Protein AF-A0A4Y7PLE7-F1 (afdb_monomer_lite)

Secondary structure (DSSP, 8-state):
--SSHHHHHHHHHHHHHHS---HHHHHHHHH-GGGGSEEEEE----TTSS---------HHHHHHHHHHHHHHTTTS-EEEEEE-SS--GGGHHHHHHHHHHHHTTGGGEEEEEEEE-GGG--HHHHHHHHHH--TT--EEEEEEEE---------TTSPPPP-----------SS-------STT--HHHHHHHHHH-TT--EEEEEEEE---------------

pLDDT: mean 71.87, std 21.06, range [22.39, 97.06]

Organism: NCBI:txid50990

Structure (mmCIF, N/CA/C/O backbone):
data_AF-A0A4Y7PLE7-F1
#
_entry.id   AF-A0A4Y7PLE7-F1
#
loop_
_atom_site.group_PDB
_atom_site.id
_atom_site.type_symbol
_atom_site.label_atom_id
_atom_site.label_alt_id
_atom_site.label_comp_id
_atom_site.label_asym_id
_atom_site.label_entity_id
_atom_site.label_seq_id
_atom_site.pdbx_PDB_ins_code
_atom_site.Cartn_x
_atom_site.Cartn_y
_atom_site.Cartn_z
_atom_site.occupancy
_atom_site.B_iso_or_equiv
_atom_site.auth_seq_id
_atom_site.auth_comp_id
_atom_site.auth_asym_id
_atom_site.auth_atom_id
_atom_site.pdbx_PDB_model_num
ATOM 1 N N . MET A 1 1 ? 14.238 12.019 11.141 1.00 29.31 1 MET A N 1
ATOM 2 C CA . MET A 1 1 ? 14.640 10.718 11.730 1.00 29.31 1 MET A CA 1
ATOM 3 C C . MET A 1 1 ? 13.456 9.986 12.400 1.00 29.31 1 MET A C 1
ATOM 5 O O . MET A 1 1 ? 13.507 9.736 13.592 1.00 29.31 1 MET A O 1
ATOM 9 N N . ARG A 1 2 ? 12.374 9.625 11.679 1.00 34.97 2 ARG A N 1
ATOM 10 C CA . ARG A 1 2 ? 11.232 8.856 12.255 1.00 34.97 2 ARG A CA 1
ATOM 11 C C . ARG A 1 2 ? 10.847 7.577 11.479 1.00 34.97 2 ARG A C 1
ATOM 13 O O . ARG A 1 2 ? 9.887 6.916 11.848 1.00 34.97 2 ARG A O 1
ATOM 20 N N . ASN A 1 3 ? 11.608 7.178 10.454 1.00 34.94 3 ASN A N 1
ATOM 21 C CA . ASN A 1 3 ? 11.191 6.110 9.525 1.00 34.94 3 ASN A CA 1
ATOM 22 C C . ASN A 1 3 ? 11.726 4.698 9.852 1.00 34.94 3 ASN A C 1
ATOM 24 O O . ASN A 1 3 ? 11.409 3.757 9.134 1.00 34.94 3 ASN A O 1
ATOM 28 N N . THR A 1 4 ? 12.503 4.508 10.922 1.00 40.41 4 THR A N 1
ATOM 29 C CA . THR A 1 4 ? 13.124 3.206 11.258 1.00 40.41 4 THR A CA 1
ATOM 30 C C . THR A 1 4 ? 12.303 2.314 12.195 1.00 40.41 4 THR A C 1
ATOM 32 O O . THR A 1 4 ? 12.599 1.129 12.314 1.00 40.41 4 THR A O 1
ATOM 35 N N . LEU A 1 5 ? 11.240 2.828 12.824 1.00 37.62 5 LEU A N 1
ATOM 36 C CA . LEU A 1 5 ? 10.424 2.049 13.772 1.00 37.62 5 LEU A CA 1
ATOM 37 C C . LEU A 1 5 ? 9.463 1.053 13.092 1.00 37.62 5 LEU A C 1
ATOM 39 O O . LEU A 1 5 ? 9.034 0.082 13.713 1.00 37.62 5 LEU A O 1
ATOM 43 N N . CYS A 1 6 ? 9.134 1.242 11.810 1.00 45.59 6 CYS A N 1
ATOM 44 C CA . CYS A 1 6 ? 8.113 0.431 11.139 1.00 45.59 6 CYS A CA 1
ATOM 45 C C . CYS A 1 6 ? 8.606 -0.978 10.750 1.00 45.59 6 CYS A C 1
ATOM 47 O O . CYS A 1 6 ? 7.884 -1.965 10.902 1.00 45.59 6 CYS A O 1
ATOM 49 N N . SER A 1 7 ? 9.867 -1.106 10.323 1.00 44.53 7 SER A N 1
ATOM 50 C CA . SER A 1 7 ? 10.483 -2.403 10.010 1.00 44.53 7 SER A CA 1
ATOM 51 C C . SER A 1 7 ? 10.756 -3.240 11.268 1.00 44.53 7 SER A C 1
ATOM 53 O O . SER A 1 7 ? 10.639 -4.468 11.235 1.00 44.53 7 SER A O 1
ATOM 55 N N . GLN A 1 8 ? 11.021 -2.590 12.407 1.00 46.00 8 GLN A N 1
ATOM 56 C CA . GLN A 1 8 ? 11.193 -3.258 13.701 1.00 46.00 8 GLN A CA 1
ATOM 57 C C . GLN A 1 8 ? 9.893 -3.893 14.221 1.00 46.00 8 GLN A C 1
ATOM 59 O O . GLN A 1 8 ? 9.950 -4.967 14.818 1.00 46.00 8 GLN A O 1
ATOM 64 N N . GLY A 1 9 ? 8.719 -3.319 13.925 1.00 50.88 9 GLY A N 1
ATOM 65 C CA . GLY A 1 9 ? 7.423 -3.882 14.336 1.00 50.88 9 GLY A CA 1
ATOM 66 C C . GLY A 1 9 ? 7.138 -5.276 13.756 1.00 50.88 9 GLY A C 1
ATOM 67 O O . GLY A 1 9 ? 6.687 -6.170 14.475 1.00 50.88 9 GLY A O 1
ATOM 68 N N . ARG A 1 10 ? 7.483 -5.518 12.479 1.00 54.75 10 ARG A N 1
ATOM 69 C CA . ARG A 1 10 ? 7.382 -6.858 11.858 1.00 54.75 10 ARG A CA 1
ATOM 70 C C . ARG A 1 10 ? 8.292 -7.879 12.536 1.00 54.75 10 ARG A C 1
ATOM 72 O O . ARG A 1 10 ? 7.893 -9.029 12.717 1.00 54.75 10 ARG A O 1
ATOM 79 N N . LEU A 1 11 ? 9.507 -7.468 12.895 1.00 55.47 11 LEU A N 1
ATOM 80 C CA . LEU A 1 11 ? 10.481 -8.342 13.548 1.00 55.47 11 LEU A CA 1
ATOM 81 C C . LEU A 1 11 ? 10.081 -8.656 14.992 1.00 55.47 11 LEU A C 1
ATOM 83 O O . LEU A 1 11 ? 10.255 -9.794 15.421 1.00 55.47 11 LEU A O 1
ATOM 87 N N . PHE A 1 12 ? 9.486 -7.699 15.709 1.00 55.62 12 PHE A N 1
ATOM 88 C CA . PHE A 1 12 ? 8.990 -7.916 17.067 1.00 55.62 12 PHE A CA 1
ATOM 89 C C . PHE A 1 12 ? 7.812 -8.895 17.107 1.00 55.62 12 PHE A C 1
ATOM 91 O O . PHE A 1 12 ? 7.863 -9.864 17.862 1.00 55.62 12 PHE A O 1
ATOM 98 N N . ILE A 1 13 ? 6.793 -8.718 16.257 1.00 61.53 13 ILE A N 1
ATOM 99 C CA . ILE A 1 13 ? 5.616 -9.607 16.257 1.00 61.53 13 ILE A CA 1
ATOM 100 C C . ILE A 1 13 ? 5.994 -11.032 15.826 1.00 61.53 13 ILE A C 1
ATOM 102 O O . ILE A 1 13 ? 5.570 -11.996 16.461 1.00 61.53 13 ILE A O 1
ATOM 106 N N . ASN A 1 14 ? 6.825 -11.185 14.788 1.00 60.00 14 ASN A N 1
ATOM 107 C CA . ASN A 1 14 ? 7.221 -12.515 14.320 1.00 60.00 14 ASN A CA 1
ATOM 108 C C . ASN A 1 14 ? 8.152 -13.239 15.309 1.00 60.00 14 ASN A C 1
ATOM 110 O O . ASN A 1 14 ? 8.013 -14.449 15.473 1.00 60.00 14 ASN A O 1
ATOM 114 N N . ARG A 1 15 ? 9.056 -12.534 16.012 1.00 61.00 15 ARG A N 1
ATOM 115 C CA . ARG A 1 15 ? 9.882 -13.159 17.066 1.00 61.00 15 ARG A CA 1
ATOM 116 C C . ARG A 1 15 ? 9.056 -13.562 18.284 1.00 61.00 15 ARG A C 1
ATOM 118 O O . ARG A 1 15 ? 9.258 -14.658 18.796 1.00 61.00 15 ARG A O 1
ATOM 125 N N . LEU A 1 16 ? 8.093 -12.735 18.694 1.00 56.78 16 LEU A N 1
ATOM 126 C CA . LEU A 1 16 ? 7.172 -13.055 19.791 1.00 56.78 16 LEU A CA 1
ATOM 127 C C . LEU A 1 16 ? 6.261 -14.255 19.477 1.00 56.78 16 LEU A C 1
ATOM 129 O O . LEU A 1 16 ? 5.755 -14.900 20.390 1.00 56.78 16 LEU A O 1
ATOM 133 N N . TRP A 1 17 ? 6.043 -14.575 18.198 1.00 60.88 17 TRP A N 1
ATOM 134 C CA . TRP A 1 17 ? 5.231 -15.725 17.793 1.00 60.88 17 TRP A CA 1
ATOM 135 C C . TRP A 1 17 ? 5.973 -17.065 17.840 1.00 60.88 17 TRP A C 1
ATOM 137 O O . TRP A 1 17 ? 5.315 -18.089 18.022 1.00 60.88 17 TRP A O 1
ATOM 147 N N . SER A 1 18 ? 7.302 -17.078 17.701 1.00 63.78 18 SER A N 1
ATOM 148 C CA . SER A 1 18 ? 8.079 -18.327 17.676 1.00 63.78 18 SER A CA 1
ATOM 149 C C . SER A 1 18 ? 8.468 -18.857 19.057 1.00 63.78 18 SER A C 1
ATOM 151 O O . SER A 1 18 ? 8.729 -20.050 19.167 1.00 63.78 18 SER A O 1
ATOM 153 N N . SER A 1 19 ? 8.508 -18.031 20.109 1.00 60.59 19 SER A N 1
ATOM 154 C CA . SER A 1 19 ? 9.061 -18.461 21.404 1.00 60.59 19 SER A CA 1
ATOM 155 C C . SER A 1 19 ? 8.072 -19.132 22.362 1.00 60.59 19 SER A C 1
ATOM 157 O O . SER A 1 19 ? 8.487 -19.556 23.426 1.00 60.59 19 SER A O 1
ATOM 159 N N . GLY A 1 20 ? 6.777 -19.259 22.048 1.00 63.84 20 GLY A N 1
ATOM 160 C CA . GLY A 1 20 ? 5.806 -19.976 22.903 1.00 63.84 20 GLY A CA 1
ATOM 161 C C . GLY A 1 20 ? 5.544 -19.373 24.298 1.00 63.84 20 GLY A C 1
ATOM 162 O O . GLY A 1 20 ? 4.613 -19.800 24.979 1.00 63.84 20 GLY A O 1
ATOM 163 N N . GLU A 1 21 ? 6.295 -18.355 24.713 1.00 63.03 21 GLU A N 1
ATOM 164 C CA . GLU A 1 21 ? 6.473 -18.043 26.133 1.00 63.03 21 GLU A CA 1
ATOM 165 C C . GLU A 1 21 ? 5.461 -17.071 26.743 1.00 63.03 21 GLU A C 1
ATOM 167 O O . GLU A 1 21 ? 5.490 -16.868 27.948 1.00 63.03 21 GLU A O 1
ATOM 172 N N . CYS A 1 22 ? 4.494 -16.528 25.996 1.00 81.44 22 CYS A N 1
ATOM 173 C CA . CYS A 1 22 ? 3.406 -15.758 26.615 1.00 81.44 22 CYS A CA 1
ATOM 174 C C . CYS A 1 22 ? 2.125 -15.746 25.772 1.00 81.44 22 CYS A C 1
ATOM 176 O O . CYS A 1 22 ? 1.962 -14.929 24.861 1.00 81.44 22 CYS A O 1
ATOM 178 N N . ARG A 1 23 ? 1.157 -16.603 26.131 1.00 85.88 23 ARG A N 1
ATOM 179 C CA . ARG A 1 23 ? -0.206 -16.578 25.560 1.00 85.88 23 ARG A CA 1
ATOM 180 C C . ARG A 1 23 ? -0.852 -15.190 25.666 1.00 85.88 23 ARG A C 1
ATOM 182 O O . ARG A 1 23 ? -1.477 -14.749 24.707 1.00 85.88 23 ARG A O 1
ATOM 189 N N . LEU A 1 24 ? -0.614 -14.489 26.777 1.00 89.62 24 LEU A N 1
ATOM 190 C CA . LEU A 1 24 ? -1.130 -13.143 27.034 1.00 89.62 24 LEU A CA 1
ATOM 191 C C . LEU A 1 24 ? -0.644 -12.115 25.999 1.00 89.62 24 LEU A C 1
ATOM 193 O O . LEU A 1 24 ? -1.451 -11.401 25.415 1.00 89.62 24 LEU A O 1
ATOM 197 N N . TRP A 1 25 ? 0.660 -12.065 25.703 1.00 86.12 25 TRP A N 1
ATOM 198 C CA . TRP A 1 25 ? 1.199 -11.129 24.705 1.00 86.12 25 TRP A CA 1
ATOM 199 C C . TRP A 1 25 ? 0.663 -11.406 23.303 1.00 86.12 25 TRP A C 1
ATOM 201 O O . TRP A 1 25 ? 0.405 -10.473 22.538 1.00 86.12 25 TRP A O 1
ATOM 211 N N . ARG A 1 26 ? 0.451 -12.685 22.969 1.00 88.38 26 ARG A N 1
ATOM 212 C CA . ARG A 1 26 ? -0.200 -13.069 21.715 1.00 88.38 26 ARG A CA 1
ATOM 213 C C . ARG A 1 26 ? -1.641 -12.569 21.665 1.00 88.38 26 ARG A C 1
ATOM 215 O O . ARG A 1 26 ? -2.037 -12.029 20.637 1.00 88.38 26 ARG A O 1
ATOM 222 N N . GLU A 1 27 ? -2.401 -12.736 22.740 1.00 92.12 27 GLU A N 1
ATOM 223 C CA . GLU A 1 27 ? -3.779 -12.256 22.836 1.00 92.12 27 GLU A CA 1
ATOM 224 C C . GLU A 1 27 ? -3.852 -10.733 22.706 1.00 92.12 27 GLU A C 1
ATOM 226 O O . GLU A 1 27 ? -4.508 -10.255 21.785 1.00 92.12 27 GLU A O 1
ATOM 231 N N . ILE A 1 28 ? -3.085 -9.985 23.509 1.00 91.88 28 ILE A N 1
ATOM 232 C CA . ILE A 1 28 ? -3.002 -8.515 23.441 1.00 91.88 28 ILE A CA 1
ATOM 233 C C . ILE A 1 28 ? -2.645 -8.056 22.024 1.00 91.88 28 ILE A C 1
ATOM 235 O O . ILE A 1 28 ? -3.270 -7.148 21.476 1.00 91.88 28 ILE A O 1
ATOM 239 N N . SER A 1 29 ? -1.664 -8.711 21.394 1.00 89.88 29 SER A N 1
ATOM 240 C CA . SER A 1 29 ? -1.263 -8.380 20.025 1.00 89.88 29 SER A CA 1
ATOM 241 C C . SER A 1 29 ? -2.403 -8.596 19.033 1.00 89.88 29 SER A C 1
ATOM 243 O O . SER A 1 29 ? -2.578 -7.799 18.120 1.00 89.88 29 SER A O 1
ATOM 245 N N . LEU A 1 30 ? -3.185 -9.667 19.185 1.00 90.38 30 LEU A N 1
ATOM 246 C CA . LEU A 1 30 ? -4.307 -9.982 18.299 1.00 90.38 30 LEU A CA 1
ATOM 247 C C . LEU A 1 30 ? -5.530 -9.086 18.534 1.00 90.38 30 LEU A C 1
ATOM 249 O O . LEU A 1 30 ? -6.253 -8.823 17.575 1.00 90.38 30 LEU A O 1
ATOM 253 N N . THR A 1 31 ? -5.753 -8.618 19.764 1.00 93.88 31 THR A N 1
ATOM 254 C CA . THR A 1 31 ? -6.925 -7.817 20.158 1.00 93.88 31 THR A CA 1
ATOM 255 C C . THR A 1 31 ? -6.695 -6.308 20.121 1.00 93.88 31 THR A C 1
ATOM 257 O O . THR A 1 31 ? -7.649 -5.567 20.331 1.00 93.88 31 THR A O 1
ATOM 260 N N . THR A 1 32 ? -5.477 -5.837 19.826 1.00 95.62 32 THR A N 1
ATOM 261 C CA . THR A 1 32 ? -5.136 -4.403 19.749 1.00 95.62 32 THR A CA 1
ATOM 262 C C . THR A 1 32 ? -4.960 -3.952 18.289 1.00 95.62 32 THR A C 1
ATOM 264 O O . THR A 1 32 ? -3.851 -4.048 17.753 1.00 95.62 32 THR A O 1
ATOM 267 N N . PRO A 1 33 ? -6.001 -3.406 17.619 1.00 96.50 33 PRO A N 1
ATOM 268 C CA . PRO A 1 33 ? -5.942 -3.027 16.203 1.00 96.50 33 PRO A CA 1
ATOM 269 C C . PRO A 1 33 ? -4.830 -2.034 15.859 1.00 96.50 33 PRO A C 1
ATOM 271 O O . PRO A 1 33 ? -4.238 -2.124 14.785 1.00 96.50 33 PRO A O 1
ATOM 274 N N . HIS A 1 34 ? -4.500 -1.132 16.789 1.00 95.25 34 HIS A N 1
ATOM 275 C CA . HIS A 1 34 ? -3.484 -0.093 16.606 1.00 95.25 34 HIS A CA 1
ATOM 276 C C . HIS A 1 34 ? -2.088 -0.644 16.276 1.00 95.25 34 HIS A C 1
ATOM 278 O O . HIS A 1 34 ? -1.336 -0.012 15.536 1.00 95.25 34 HIS A O 1
ATOM 284 N N . LEU A 1 35 ? -1.762 -1.853 16.748 1.00 93.88 35 LEU A N 1
ATOM 285 C CA . LEU A 1 35 ? -0.497 -2.527 16.431 1.00 93.88 35 LEU A CA 1
ATOM 286 C C . LEU A 1 35 ? -0.414 -2.977 14.962 1.00 93.88 35 LEU A C 1
ATOM 288 O O . LEU A 1 35 ? 0.672 -3.241 14.452 1.00 93.88 35 LEU A O 1
ATOM 292 N N . TRP A 1 36 ? -1.553 -3.036 14.268 1.00 95.50 36 TRP A N 1
ATOM 293 C CA . TRP A 1 36 ? -1.675 -3.465 12.875 1.00 95.50 36 TRP A CA 1
ATOM 294 C C . TRP A 1 36 ? -1.880 -2.290 11.909 1.00 95.50 36 TRP A C 1
ATOM 296 O O . TRP A 1 36 ? -2.119 -2.501 10.722 1.00 95.50 36 TRP A O 1
ATOM 306 N N . CYS A 1 37 ? -1.795 -1.042 12.375 1.00 96.00 37 CYS A N 1
ATOM 307 C CA . CYS A 1 37 ? -2.034 0.131 11.527 1.00 96.00 37 CYS A CA 1
ATOM 308 C C . CYS A 1 37 ? -0.917 0.411 10.528 1.00 96.00 37 CYS A C 1
ATOM 310 O O . CYS A 1 37 ? -1.139 1.141 9.570 1.00 96.00 37 CYS A O 1
ATOM 312 N N . SER A 1 38 ? 0.270 -0.158 10.732 1.00 95.38 38 SER A N 1
ATOM 313 C CA . SER A 1 38 ? 1.423 0.076 9.870 1.00 95.38 38 SER A CA 1
ATOM 314 C C . SER A 1 38 ? 1.934 -1.233 9.286 1.00 95.38 38 SER A C 1
ATOM 316 O O . SER A 1 38 ? 2.172 -2.190 10.023 1.00 95.38 38 SER A O 1
ATOM 318 N N . ILE A 1 39 ? 2.105 -1.288 7.968 1.00 94.94 39 ILE A N 1
ATOM 319 C CA . ILE A 1 39 ? 2.645 -2.459 7.274 1.00 94.94 39 ILE A CA 1
ATOM 320 C C . ILE A 1 39 ? 3.464 -2.038 6.063 1.00 94.94 39 ILE A C 1
ATOM 322 O O . ILE A 1 39 ? 3.075 -1.145 5.319 1.00 94.94 39 ILE A O 1
ATOM 326 N N . GLN A 1 40 ? 4.564 -2.748 5.831 1.00 93.12 40 GLN A N 1
ATOM 327 C CA . GLN A 1 40 ? 5.349 -2.619 4.615 1.00 93.12 40 GLN A CA 1
ATOM 328 C C . GLN A 1 40 ? 5.554 -3.977 3.945 1.00 93.12 40 GLN A C 1
ATOM 330 O O . GLN A 1 40 ? 6.064 -4.886 4.590 1.00 93.12 40 GLN A O 1
ATOM 335 N N . VAL A 1 41 ? 5.158 -4.129 2.682 1.00 93.19 41 VAL A N 1
ATOM 336 C CA . VAL A 1 41 ? 5.366 -5.334 1.854 1.00 93.19 41 VAL A CA 1
ATOM 337 C C . VAL A 1 41 ? 6.380 -5.070 0.737 1.00 93.19 41 VAL A C 1
ATOM 339 O O . VAL A 1 41 ? 6.593 -3.919 0.350 1.00 93.19 41 VAL A O 1
ATOM 342 N N . GLY A 1 42 ? 6.988 -6.142 0.226 1.00 90.69 42 GLY A N 1
ATOM 343 C CA . GLY A 1 42 ? 8.035 -6.084 -0.791 1.00 90.69 42 GLY A CA 1
ATOM 344 C C . GLY A 1 42 ? 9.456 -5.915 -0.234 1.00 90.69 42 GLY A C 1
ATOM 345 O O . GLY A 1 42 ? 9.714 -6.171 0.944 1.00 90.69 42 GLY A O 1
ATOM 346 N N . ASP A 1 43 ? 10.380 -5.505 -1.104 1.00 80.25 43 ASP A N 1
ATOM 347 C CA . ASP A 1 43 ? 11.820 -5.483 -0.835 1.00 80.25 43 ASP A CA 1
ATOM 348 C C . ASP A 1 43 ? 12.239 -4.049 -0.557 1.00 80.25 43 ASP A C 1
ATOM 350 O O . ASP A 1 43 ? 12.531 -3.279 -1.467 1.00 80.25 43 ASP A O 1
ATOM 354 N N . MET A 1 44 ? 12.274 -3.670 0.716 1.00 71.25 44 MET A N 1
ATOM 355 C CA . MET A 1 44 ? 12.976 -2.449 1.075 1.00 71.25 44 MET A CA 1
ATOM 356 C C . MET A 1 44 ? 14.461 -2.793 1.121 1.00 71.25 44 MET A C 1
ATOM 358 O O . MET A 1 44 ? 14.938 -3.350 2.112 1.00 71.25 44 MET A O 1
ATOM 362 N N . LYS A 1 45 ? 15.206 -2.489 0.054 1.00 67.38 45 LYS A N 1
ATOM 363 C CA . LYS A 1 45 ? 16.666 -2.457 0.162 1.00 67.38 45 LYS A CA 1
ATOM 364 C C . LYS A 1 45 ? 16.996 -1.430 1.240 1.00 67.38 45 LYS A C 1
ATOM 366 O O . LYS A 1 45 ? 16.765 -0.234 1.055 1.00 67.38 45 LYS A O 1
ATOM 371 N N . ALA A 1 46 ? 17.487 -1.889 2.390 1.00 59.72 46 ALA A N 1
ATOM 372 C CA . ALA A 1 46 ? 18.104 -0.994 3.351 1.00 59.72 46 ALA A CA 1
ATOM 373 C C . ALA A 1 46 ? 19.261 -0.324 2.603 1.00 59.72 46 ALA A C 1
ATOM 375 O O . ALA A 1 46 ? 20.240 -0.974 2.252 1.00 59.72 46 ALA A O 1
ATOM 376 N N . LYS A 1 47 ? 19.117 0.959 2.261 1.00 59.00 47 LYS A N 1
ATOM 377 C CA . LYS A 1 47 ? 20.108 1.722 1.483 1.00 59.00 47 LYS A CA 1
ATOM 378 C C . LYS A 1 47 ? 21.420 1.966 2.265 1.00 59.00 47 LYS A C 1
ATOM 380 O O . LYS A 1 47 ? 22.103 2.945 1.999 1.00 59.00 47 LYS A O 1
ATOM 385 N N . GLY A 1 48 ? 21.741 1.157 3.276 1.00 57.09 48 GLY A N 1
ATOM 386 C CA . GLY A 1 48 ? 22.508 1.612 4.433 1.00 57.09 48 GLY A CA 1
ATOM 387 C C . GLY A 1 48 ? 23.960 1.172 4.543 1.00 57.09 48 GLY A C 1
ATOM 388 O O . GLY A 1 48 ? 24.737 1.910 5.130 1.00 57.09 48 GLY A O 1
ATOM 389 N N . ASP A 1 49 ? 24.352 0.004 4.044 1.00 56.56 49 ASP A N 1
ATOM 390 C CA . ASP A 1 49 ? 25.526 -0.642 4.643 1.00 56.56 49 ASP A CA 1
ATOM 391 C C . ASP A 1 49 ? 26.458 -1.372 3.676 1.00 56.56 49 ASP A C 1
ATOM 393 O O . ASP A 1 49 ? 27.478 -1.895 4.111 1.00 56.56 49 ASP A O 1
ATOM 397 N N . GLY A 1 50 ? 26.192 -1.380 2.366 1.00 64.75 50 GLY A N 1
ATOM 398 C CA . GLY A 1 50 ? 27.100 -1.985 1.373 1.00 64.75 50 GLY A CA 1
ATOM 399 C C . GLY A 1 50 ? 27.269 -3.508 1.503 1.00 64.75 50 GLY A C 1
ATOM 400 O O . GLY A 1 50 ? 27.768 -4.152 0.583 1.00 64.75 50 GLY A O 1
ATOM 401 N N . TYR A 1 51 ? 26.786 -4.101 2.592 1.00 65.25 51 TYR A N 1
ATOM 402 C CA . TYR A 1 51 ? 26.614 -5.527 2.744 1.00 65.25 51 TYR A CA 1
ATOM 403 C C . TYR A 1 51 ? 25.420 -5.943 1.898 1.00 65.25 51 TYR A C 1
ATOM 405 O O . TYR A 1 51 ? 24.269 -5.610 2.180 1.00 65.25 51 TYR A O 1
ATOM 413 N N . SER A 1 52 ? 25.716 -6.670 0.826 1.00 58.25 52 SER A N 1
ATOM 414 C CA . SER A 1 52 ? 24.750 -7.453 0.071 1.00 58.25 52 SER A CA 1
ATOM 415 C C . SER A 1 52 ? 24.027 -8.383 1.041 1.00 58.25 52 SER A C 1
ATOM 417 O O . SER A 1 52 ? 24.514 -9.468 1.361 1.00 58.25 52 SER A O 1
ATOM 419 N N . SER A 1 53 ? 22.890 -7.921 1.560 1.00 58.78 53 SER A N 1
ATOM 420 C CA . SER A 1 53 ? 21.966 -8.760 2.307 1.00 58.78 53 SER A CA 1
ATOM 421 C C . SER A 1 53 ? 21.678 -9.980 1.441 1.00 58.78 53 SER A C 1
ATOM 423 O O . SER A 1 53 ? 21.404 -9.852 0.245 1.00 58.78 53 SER A O 1
ATOM 425 N N . LEU A 1 54 ? 21.841 -11.165 2.038 1.00 59.12 54 LEU A N 1
ATOM 426 C CA . LEU A 1 54 ? 21.529 -12.439 1.397 1.00 59.12 54 LEU A CA 1
ATOM 427 C C . LEU A 1 54 ? 20.198 -12.300 0.650 1.00 59.12 54 LEU A C 1
ATOM 429 O O . LEU A 1 54 ? 19.276 -11.717 1.230 1.00 59.12 54 LEU A O 1
ATOM 433 N N . PRO A 1 55 ? 20.094 -12.802 -0.595 1.00 58.09 55 PRO A N 1
ATOM 434 C CA . PRO A 1 55 ? 18.884 -12.688 -1.394 1.00 58.09 55 PRO A CA 1
ATOM 435 C C . PRO A 1 55 ? 17.734 -13.295 -0.597 1.00 58.09 55 PRO A C 1
ATOM 437 O O . PRO A 1 55 ? 17.598 -14.513 -0.475 1.00 58.09 55 PRO A O 1
ATOM 440 N N . TYR A 1 56 ? 16.946 -12.429 0.034 1.00 62.19 56 TYR A N 1
ATOM 441 C CA . TYR A 1 56 ? 15.793 -12.842 0.800 1.00 62.19 56 TYR A CA 1
ATOM 442 C C . TYR A 1 56 ? 14.845 -13.466 -0.214 1.00 62.19 56 TYR A C 1
ATOM 444 O O . TYR A 1 56 ? 14.404 -12.782 -1.136 1.00 62.19 56 TYR A O 1
ATOM 452 N N . HIS A 1 57 ? 14.605 -14.777 -0.103 1.00 66.12 57 HIS A N 1
ATOM 453 C CA . HIS A 1 57 ? 13.760 -15.499 -1.047 1.00 66.12 57 HIS A CA 1
ATOM 454 C C . HIS A 1 57 ? 12.350 -14.913 -0.986 1.00 66.12 57 HIS A C 1
ATOM 456 O O . HIS A 1 57 ? 11.542 -15.213 -0.100 1.00 66.12 57 HIS A O 1
ATOM 462 N N . ARG A 1 58 ? 12.089 -14.011 -1.925 1.00 73.56 58 ARG A N 1
ATOM 463 C CA . ARG A 1 58 ? 10.880 -13.220 -1.989 1.00 73.56 58 ARG A CA 1
ATOM 464 C C . ARG A 1 58 ? 9.706 -14.139 -2.268 1.00 73.56 58 ARG A C 1
ATOM 466 O O . ARG A 1 58 ? 9.683 -14.854 -3.265 1.00 73.56 58 ARG A O 1
ATOM 473 N N . ASN A 1 59 ? 8.710 -14.133 -1.388 1.00 87.12 59 ASN A N 1
ATOM 474 C CA . ASN A 1 59 ? 7.468 -14.857 -1.628 1.00 87.12 59 ASN A CA 1
ATOM 475 C C . ASN A 1 59 ? 6.334 -13.862 -1.858 1.00 87.12 59 ASN A C 1
ATOM 477 O O . ASN A 1 59 ? 5.496 -13.642 -0.984 1.00 87.12 59 ASN A O 1
ATOM 481 N N . LEU A 1 60 ? 6.302 -13.286 -3.060 1.00 88.00 60 LEU A N 1
ATOM 482 C CA . LEU A 1 60 ? 5.292 -12.310 -3.480 1.00 88.00 60 LEU A CA 1
ATOM 483 C C . LEU A 1 60 ? 3.860 -12.806 -3.259 1.00 88.00 60 LEU A C 1
ATOM 485 O O . LEU A 1 60 ? 2.974 -12.051 -2.864 1.00 88.00 60 LEU A O 1
ATOM 489 N N . ARG A 1 61 ? 3.619 -14.110 -3.451 1.00 89.06 61 ARG A N 1
ATOM 490 C CA . ARG A 1 61 ? 2.292 -14.702 -3.227 1.00 89.06 61 ARG A CA 1
ATOM 491 C C . ARG A 1 61 ? 1.842 -14.558 -1.773 1.00 89.06 61 ARG A C 1
ATOM 493 O O . ARG A 1 61 ? 0.651 -14.383 -1.520 1.00 89.06 61 ARG A O 1
ATOM 500 N N . ARG A 1 62 ? 2.772 -14.599 -0.813 1.00 91.31 62 ARG A N 1
ATOM 501 C CA . ARG A 1 62 ? 2.472 -14.396 0.611 1.00 91.31 62 ARG A CA 1
ATOM 502 C C . ARG A 1 62 ? 2.218 -12.934 0.962 1.00 91.31 62 ARG A C 1
ATOM 504 O O . ARG A 1 62 ? 1.508 -12.709 1.943 1.00 91.31 62 ARG A O 1
ATOM 511 N N . ASP A 1 63 ? 2.724 -11.969 0.198 1.00 93.00 63 ASP A N 1
ATOM 512 C CA . ASP A 1 63 ? 2.547 -10.543 0.502 1.00 93.00 63 ASP A CA 1
ATOM 513 C C . ASP A 1 63 ? 1.076 -10.142 0.470 1.00 93.00 63 ASP A C 1
ATOM 515 O O . ASP A 1 63 ? 0.575 -9.619 1.463 1.00 93.00 63 ASP A O 1
ATOM 519 N N . SER A 1 64 ? 0.348 -10.475 -0.599 1.00 93.75 64 SER A N 1
ATOM 520 C CA . SER A 1 64 ? -1.088 -10.165 -0.710 1.00 93.75 64 SER A CA 1
ATOM 521 C C . SER A 1 64 ? -1.920 -10.779 0.430 1.00 93.75 64 SER A C 1
ATOM 523 O O . SER A 1 64 ? -2.792 -10.124 1.007 1.00 93.75 64 SER A O 1
ATOM 525 N N . VAL A 1 65 ? -1.624 -12.028 0.812 1.00 94.62 65 VAL A N 1
ATOM 526 C CA . VAL A 1 65 ? -2.303 -12.736 1.912 1.00 94.62 65 VAL A CA 1
ATOM 527 C C . VAL A 1 65 ? -1.965 -12.105 3.262 1.00 94.62 65 VAL A C 1
ATOM 529 O O . VAL A 1 65 ? -2.849 -11.927 4.104 1.00 94.62 65 VAL A O 1
ATOM 532 N N . THR A 1 66 ? -0.694 -11.763 3.470 1.00 93.00 66 THR A N 1
ATOM 533 C CA . THR A 1 66 ? -0.203 -11.118 4.692 1.00 93.00 66 THR A CA 1
ATOM 534 C C . THR A 1 66 ? -0.822 -9.741 4.842 1.00 93.00 66 THR A C 1
ATOM 536 O O . THR A 1 66 ? -1.402 -9.452 5.886 1.00 93.00 66 THR A O 1
ATOM 539 N N . LEU A 1 67 ? -0.787 -8.938 3.778 1.00 95.56 67 LEU A N 1
ATOM 540 C CA . LEU A 1 67 ? -1.390 -7.617 3.723 1.00 95.56 67 LEU A CA 1
ATOM 541 C C . LEU A 1 67 ? -2.880 -7.695 4.051 1.00 95.56 67 LEU A C 1
ATOM 543 O O . LEU A 1 67 ? -3.330 -7.033 4.978 1.00 95.56 67 LEU A O 1
ATOM 547 N N . ARG A 1 68 ? -3.634 -8.590 3.403 1.00 96.81 68 ARG A N 1
ATOM 548 C CA . ARG A 1 68 ? -5.066 -8.777 3.684 1.00 96.81 68 ARG A CA 1
ATOM 549 C C . ARG A 1 68 ? -5.339 -9.103 5.154 1.00 96.81 68 ARG A C 1
ATOM 551 O O . ARG A 1 68 ? -6.250 -8.534 5.750 1.00 96.81 68 ARG A O 1
ATOM 558 N N . LYS A 1 69 ? -4.578 -10.027 5.749 1.00 95.44 69 LYS A N 1
ATOM 559 C CA . LYS A 1 69 ? -4.735 -10.386 7.169 1.00 95.44 69 LYS A CA 1
ATOM 560 C C . LYS A 1 69 ? -4.415 -9.203 8.083 1.00 95.44 69 LYS A C 1
ATOM 562 O O . LYS A 1 69 ? -5.149 -8.970 9.038 1.00 95.44 69 LYS A O 1
ATOM 567 N N . TRP A 1 70 ? -3.360 -8.457 7.770 1.00 95.19 70 TRP A N 1
ATOM 568 C CA . TRP A 1 70 ? -2.934 -7.282 8.525 1.00 95.19 70 TRP A CA 1
ATOM 569 C C . TRP A 1 70 ? -3.993 -6.171 8.486 1.00 95.19 70 TRP A C 1
ATOM 571 O O . TRP A 1 70 ? -4.409 -5.672 9.528 1.00 95.19 70 TRP A O 1
ATOM 581 N N . LEU A 1 71 ? -4.518 -5.867 7.294 1.00 96.06 71 LEU A N 1
ATOM 582 C CA . LEU A 1 71 ? -5.551 -4.848 7.074 1.00 96.06 71 LEU A CA 1
ATOM 583 C C . LEU A 1 71 ? -6.898 -5.193 7.721 1.00 96.06 71 LEU A C 1
ATOM 585 O O . LEU A 1 71 ? -7.623 -4.301 8.156 1.00 96.06 71 LEU A O 1
ATOM 589 N N . ARG A 1 72 ? -7.238 -6.483 7.826 1.00 96.69 72 ARG A N 1
ATOM 590 C CA . ARG A 1 72 ? -8.425 -6.921 8.577 1.00 96.69 72 ARG A CA 1
ATOM 591 C C . ARG A 1 72 ? -8.264 -6.715 10.083 1.00 96.69 72 ARG A C 1
ATOM 593 O O . ARG A 1 72 ? -9.219 -6.319 10.740 1.00 96.69 72 ARG A O 1
ATOM 600 N N . ARG A 1 73 ? -7.073 -6.969 10.634 1.00 95.88 73 ARG A N 1
ATOM 601 C CA . ARG A 1 73 ? -6.809 -6.843 12.080 1.00 95.88 73 ARG A CA 1
ATOM 602 C C . ARG A 1 73 ? -6.752 -5.403 12.568 1.00 95.88 73 ARG A C 1
ATOM 604 O O . ARG A 1 73 ? -7.070 -5.147 13.721 1.00 95.88 73 ARG A O 1
ATOM 611 N N . SER A 1 74 ? -6.401 -4.466 11.697 1.00 97.06 74 SER A N 1
ATOM 612 C CA . SER A 1 74 ? -6.368 -3.042 12.041 1.00 97.06 74 SER A CA 1
ATOM 613 C C . SER A 1 74 ? -7.753 -2.405 12.217 1.00 97.06 74 SER A C 1
ATOM 615 O O . SER A 1 74 ? -7.837 -1.229 12.564 1.00 97.06 74 SER A O 1
ATOM 617 N N . GLY A 1 75 ? -8.848 -3.148 12.007 1.00 96.25 75 GLY A N 1
ATOM 618 C CA . GLY A 1 75 ? -10.202 -2.691 12.327 1.00 96.25 75 GLY A CA 1
ATOM 619 C C . GLY A 1 75 ? -10.621 -1.486 11.490 1.00 96.25 75 GLY A C 1
ATOM 620 O O . GLY A 1 75 ? -10.691 -1.598 10.274 1.00 96.25 75 GLY A O 1
ATOM 621 N N . ASN A 1 76 ? -10.884 -0.345 12.131 1.00 96.69 76 ASN A N 1
ATOM 622 C CA . ASN A 1 76 ? -11.204 0.929 11.468 1.00 96.69 76 ASN A CA 1
ATOM 623 C C . ASN A 1 76 ? -10.094 1.979 11.611 1.00 96.69 76 ASN A C 1
ATOM 625 O O . ASN A 1 76 ? -10.263 3.118 11.188 1.00 96.69 76 ASN A O 1
ATOM 629 N N . CYS A 1 77 ? -8.946 1.618 12.184 1.00 96.75 77 CYS A N 1
ATOM 630 C CA . CYS A 1 77 ? -7.881 2.578 12.441 1.00 96.75 77 CYS A CA 1
ATOM 631 C C . CYS A 1 77 ? -7.270 3.129 11.132 1.00 96.75 77 CYS A C 1
ATOM 633 O O . CYS A 1 77 ? -7.240 2.400 10.132 1.00 96.75 77 CYS A O 1
ATOM 635 N N . PRO A 1 78 ? -6.745 4.367 11.122 1.00 96.94 78 PRO A N 1
ATOM 636 C CA . PRO A 1 78 ? -5.999 4.898 9.983 1.00 96.94 78 PRO A CA 1
ATOM 637 C C . PRO A 1 78 ? -4.741 4.069 9.681 1.00 96.94 78 PRO A C 1
ATOM 639 O O . PRO A 1 78 ? -4.110 3.529 10.591 1.00 96.94 78 PRO A O 1
ATOM 642 N N . LEU A 1 79 ? -4.387 3.953 8.403 1.00 96.81 79 LEU A N 1
ATOM 643 C CA . LEU A 1 79 ? -3.404 3.004 7.888 1.00 96.81 79 LEU A CA 1
ATOM 644 C C . LEU A 1 79 ? -2.170 3.689 7.305 1.00 96.81 79 LEU A C 1
ATOM 646 O O . LEU A 1 79 ? -2.278 4.624 6.514 1.00 96.81 79 LEU A O 1
ATOM 650 N N . SER A 1 80 ? -1.010 3.129 7.617 1.00 96.06 80 SER A N 1
ATOM 651 C CA . SER A 1 80 ? 0.283 3.460 7.032 1.00 96.06 80 SER A CA 1
ATOM 652 C C . SER A 1 80 ? 0.786 2.257 6.233 1.00 96.06 80 SER A C 1
ATOM 654 O O . SER A 1 80 ? 1.278 1.285 6.810 1.00 96.06 80 SER A O 1
ATOM 656 N N . ILE A 1 81 ? 0.621 2.280 4.911 1.00 95.50 81 ILE A N 1
ATOM 657 C CA . ILE A 1 81 ? 0.946 1.149 4.030 1.00 95.50 81 ILE A CA 1
ATOM 658 C C . ILE A 1 81 ? 2.131 1.520 3.142 1.00 95.50 81 ILE A C 1
ATOM 660 O O . ILE A 1 81 ? 2.086 2.513 2.425 1.00 95.50 81 ILE A O 1
ATOM 664 N N . GLY A 1 82 ? 3.173 0.693 3.160 1.00 94.75 82 GLY A N 1
ATOM 665 C CA . GLY A 1 82 ? 4.271 0.731 2.200 1.00 94.75 82 GLY A CA 1
ATOM 666 C C . GLY A 1 82 ? 4.245 -0.496 1.293 1.00 94.75 82 GLY A C 1
ATOM 667 O O . GLY A 1 82 ? 4.184 -1.624 1.777 1.00 94.75 82 GLY A O 1
ATOM 668 N N . ILE A 1 83 ? 4.321 -0.298 -0.014 1.00 93.81 83 ILE A N 1
ATOM 669 C CA . ILE A 1 83 ? 4.450 -1.354 -1.017 1.00 93.81 83 ILE A CA 1
ATOM 670 C C . ILE A 1 83 ? 5.687 -1.023 -1.844 1.00 93.81 83 ILE A C 1
ATOM 672 O O . ILE A 1 83 ? 5.714 0.027 -2.476 1.00 93.81 83 ILE A O 1
ATOM 676 N N . CYS A 1 84 ? 6.721 -1.865 -1.801 1.00 92.19 84 CYS A N 1
ATOM 677 C CA . CYS A 1 84 ? 8.014 -1.551 -2.410 1.00 92.19 84 CYS A CA 1
ATOM 678 C C . CYS A 1 84 ? 8.546 -2.716 -3.245 1.00 92.19 84 CYS A C 1
ATOM 680 O O . CYS A 1 84 ? 9.005 -3.717 -2.700 1.00 92.19 84 CYS A O 1
ATOM 682 N N . TYR A 1 85 ? 8.490 -2.591 -4.566 1.00 90.25 85 TYR A N 1
ATOM 683 C CA . TYR A 1 85 ? 8.957 -3.594 -5.513 1.00 90.25 85 TYR A CA 1
ATOM 684 C C . TYR A 1 85 ? 9.991 -2.971 -6.467 1.00 90.25 85 TYR A C 1
ATOM 686 O O . TYR A 1 85 ? 9.605 -2.378 -7.462 1.00 90.25 85 TYR A O 1
ATOM 694 N N . ASP A 1 86 ? 11.288 -3.102 -6.153 1.00 83.12 86 ASP A N 1
ATOM 695 C CA . ASP A 1 86 ? 12.380 -2.524 -6.967 1.00 83.12 86 ASP A CA 1
ATOM 696 C C . ASP A 1 86 ? 12.618 -3.323 -8.263 1.00 83.12 86 ASP A C 1
ATOM 698 O O . ASP A 1 86 ? 12.442 -2.828 -9.368 1.00 83.12 86 ASP A O 1
ATOM 702 N N . ALA A 1 87 ? 12.977 -4.603 -8.129 1.00 81.69 87 ALA A N 1
ATOM 703 C CA . ALA A 1 87 ? 13.180 -5.514 -9.252 1.00 81.69 87 ALA A CA 1
ATOM 704 C C . ALA A 1 87 ? 12.114 -6.609 -9.204 1.00 81.69 87 ALA A C 1
ATOM 706 O O . ALA A 1 87 ? 11.948 -7.268 -8.171 1.00 81.69 87 ALA A O 1
ATOM 707 N N . CYS A 1 88 ? 11.382 -6.795 -10.297 1.00 82.56 88 CYS A N 1
ATOM 708 C CA . CYS A 1 88 ? 10.506 -7.945 -10.475 1.00 82.56 88 CYS A CA 1
ATOM 709 C C . CYS A 1 88 ? 10.561 -8.434 -11.921 1.00 82.56 88 CYS A C 1
ATOM 711 O O . CYS A 1 88 ? 10.834 -7.663 -12.841 1.00 82.56 88 CYS A O 1
ATOM 713 N N . HIS A 1 89 ? 10.285 -9.715 -12.114 1.00 87.81 89 HIS A N 1
ATOM 714 C CA . HIS A 1 89 ? 10.109 -10.288 -13.443 1.00 87.81 89 HIS A CA 1
ATOM 715 C C . HIS A 1 89 ? 8.684 -10.040 -13.956 1.00 87.81 89 HIS A C 1
ATOM 717 O O . HIS A 1 89 ? 7.758 -9.849 -13.168 1.00 87.81 89 HIS A O 1
ATOM 723 N N . ASP A 1 90 ? 8.473 -10.116 -15.272 1.00 88.25 90 ASP A N 1
ATOM 724 C CA . ASP A 1 90 ? 7.138 -9.923 -15.862 1.00 88.25 90 ASP A CA 1
ATOM 725 C C . ASP A 1 90 ? 6.100 -10.925 -15.326 1.00 88.25 90 ASP A C 1
ATOM 727 O O . ASP A 1 90 ? 4.930 -10.599 -15.132 1.00 88.25 90 ASP A O 1
ATOM 731 N N . SER A 1 91 ? 6.543 -12.137 -14.981 1.00 90.50 91 SER A N 1
ATOM 732 C CA . SER A 1 91 ? 5.709 -13.177 -14.366 1.00 90.50 91 SER A CA 1
ATOM 733 C C . SER A 1 91 ? 5.203 -12.828 -12.956 1.00 90.50 91 SER A C 1
ATOM 735 O O . SER A 1 91 ? 4.312 -13.499 -12.428 1.00 90.50 91 SER A O 1
ATOM 737 N N . GLU A 1 92 ? 5.753 -11.789 -12.329 1.00 91.00 92 GLU A N 1
ATOM 738 C CA . GLU A 1 92 ? 5.430 -11.349 -10.972 1.00 91.00 92 GLU A CA 1
ATOM 739 C C . GLU A 1 92 ? 4.457 -10.161 -10.938 1.00 91.00 92 GLU A C 1
ATOM 741 O O . GLU A 1 92 ? 3.852 -9.887 -9.894 1.00 91.00 92 GLU A O 1
ATOM 746 N N . LEU A 1 93 ? 4.257 -9.494 -12.079 1.00 90.56 93 LEU A N 1
ATOM 747 C CA . LEU A 1 93 ? 3.438 -8.287 -12.222 1.00 90.56 93 LEU A CA 1
ATOM 748 C C . LEU A 1 93 ? 2.003 -8.500 -11.725 1.00 90.56 93 LEU A C 1
ATOM 750 O O . LEU A 1 93 ? 1.486 -7.696 -10.947 1.00 90.56 93 LEU A O 1
ATOM 754 N N . ASP A 1 94 ? 1.389 -9.631 -12.076 1.00 91.25 94 ASP A N 1
ATOM 755 C CA . ASP A 1 94 ? 0.036 -9.987 -11.631 1.00 91.25 94 ASP A CA 1
ATOM 756 C C . ASP A 1 94 ? -0.073 -10.138 -10.109 1.00 91.25 94 ASP A C 1
ATOM 758 O O . ASP A 1 94 ? -1.110 -9.848 -9.505 1.00 91.25 94 ASP A O 1
ATOM 762 N N . VAL A 1 95 ? 0.990 -10.611 -9.457 1.00 92.19 95 VAL A N 1
ATOM 763 C CA . VAL A 1 95 ? 1.009 -10.805 -8.002 1.00 92.19 95 VAL A CA 1
ATOM 764 C C . VAL A 1 95 ? 1.158 -9.464 -7.287 1.00 92.19 95 VAL A C 1
ATOM 766 O O . VAL A 1 95 ? 0.490 -9.221 -6.275 1.00 92.19 95 VAL A O 1
ATOM 769 N N . ILE A 1 96 ? 1.988 -8.573 -7.829 1.00 92.38 96 ILE A N 1
ATOM 770 C CA . ILE A 1 96 ? 2.137 -7.206 -7.328 1.00 92.38 96 ILE A CA 1
ATOM 771 C C . ILE A 1 96 ? 0.819 -6.447 -7.496 1.00 92.38 96 ILE A C 1
ATOM 773 O O . ILE A 1 96 ? 0.323 -5.869 -6.528 1.00 92.38 96 ILE A O 1
ATOM 777 N N . LYS A 1 97 ? 0.185 -6.541 -8.671 1.00 91.44 97 LYS A N 1
ATOM 778 C CA . LYS A 1 97 ? -1.124 -5.935 -8.942 1.00 91.44 97 LYS A CA 1
ATOM 779 C C . LYS A 1 97 ? -2.182 -6.395 -7.939 1.00 91.44 97 LYS A C 1
ATOM 781 O O . LYS A 1 97 ? -2.815 -5.557 -7.303 1.00 91.44 97 LYS A O 1
ATOM 786 N N . LYS A 1 98 ? -2.284 -7.703 -7.678 1.00 93.38 98 LYS A N 1
ATOM 787 C CA . LYS A 1 98 ? -3.175 -8.255 -6.635 1.00 93.38 98 LYS A CA 1
ATOM 788 C C . LYS A 1 98 ? -2.878 -7.706 -5.239 1.00 93.38 98 LYS A C 1
ATOM 790 O O . LYS A 1 98 ? -3.786 -7.549 -4.425 1.00 93.38 98 LYS A O 1
ATOM 795 N N . THR A 1 99 ? -1.612 -7.439 -4.927 1.00 94.25 99 THR A N 1
ATOM 796 C CA . THR A 1 99 ? -1.217 -6.858 -3.636 1.00 94.25 99 THR A CA 1
ATOM 797 C C . THR A 1 99 ? -1.675 -5.403 -3.524 1.00 94.25 99 THR A C 1
ATOM 799 O O . THR A 1 99 ? -2.231 -5.020 -2.494 1.00 94.25 99 THR A O 1
ATOM 802 N N . ILE A 1 100 ? -1.526 -4.617 -4.593 1.00 93.00 100 ILE A N 1
ATOM 803 C CA . ILE A 1 100 ? -2.030 -3.239 -4.668 1.00 93.00 100 ILE A CA 1
ATOM 804 C C . ILE A 1 100 ? -3.562 -3.227 -4.574 1.00 93.00 100 ILE A C 1
ATOM 806 O O . ILE A 1 100 ? -4.111 -2.487 -3.762 1.00 93.00 100 ILE A O 1
ATOM 810 N N . GLU A 1 101 ? -4.258 -4.091 -5.318 1.00 92.44 101 GLU A N 1
ATOM 811 C CA . GLU A 1 101 ? -5.722 -4.229 -5.269 1.00 92.44 101 GLU A CA 1
ATOM 812 C C . GLU A 1 101 ? -6.223 -4.492 -3.842 1.00 92.44 101 GLU A C 1
ATOM 814 O O . GLU A 1 101 ? -7.184 -3.868 -3.391 1.00 92.44 101 GLU A O 1
ATOM 819 N N . VAL A 1 102 ? -5.534 -5.353 -3.084 1.00 95.19 102 VAL A N 1
ATOM 820 C CA . VAL A 1 102 ? -5.849 -5.586 -1.666 1.00 95.19 102 VAL A CA 1
ATOM 821 C C . VAL A 1 102 ? -5.712 -4.309 -0.836 1.00 95.19 102 VAL A C 1
ATOM 823 O O . VAL A 1 102 ? -6.544 -4.086 0.041 1.00 95.19 102 VAL A O 1
ATOM 826 N N . ALA A 1 103 ? -4.700 -3.473 -1.082 1.00 94.88 103 ALA A N 1
ATOM 827 C CA . ALA A 1 103 ? -4.551 -2.204 -0.374 1.00 94.88 103 ALA A CA 1
ATOM 828 C C . ALA A 1 103 ? -5.677 -1.219 -0.727 1.00 94.88 103 ALA A C 1
ATOM 830 O O . ALA A 1 103 ? -6.213 -0.570 0.175 1.00 94.88 103 ALA A O 1
ATOM 831 N N . ILE A 1 104 ? -6.040 -1.121 -2.015 1.00 92.62 104 ILE A N 1
ATOM 832 C CA . ILE A 1 104 ? -7.046 -0.175 -2.538 1.00 92.62 104 ILE A CA 1
ATOM 833 C C . ILE A 1 104 ? -8.414 -0.402 -1.894 1.00 92.62 104 ILE A C 1
ATOM 835 O O . ILE A 1 104 ? -9.120 0.557 -1.597 1.00 92.62 104 ILE A O 1
ATOM 839 N N . VAL A 1 105 ? -8.779 -1.650 -1.588 1.00 93.81 105 VAL A N 1
ATOM 840 C CA . VAL A 1 105 ? -10.031 -1.957 -0.866 1.00 93.81 105 VAL A CA 1
ATOM 841 C C . VAL A 1 105 ? -10.144 -1.184 0.461 1.00 93.81 105 VAL A C 1
ATOM 843 O O . VAL A 1 105 ? -11.246 -0.899 0.923 1.00 93.81 105 VAL A O 1
ATOM 846 N N . TYR A 1 106 ? -9.017 -0.798 1.065 1.00 95.00 106 TYR A N 1
ATOM 847 C CA . TYR A 1 106 ? -8.953 -0.070 2.334 1.00 95.00 106 TYR A CA 1
ATOM 848 C C . TYR A 1 106 ? -8.572 1.408 2.171 1.00 95.00 106 TYR A C 1
ATOM 850 O O . TYR A 1 106 ? -8.190 2.053 3.149 1.00 95.00 106 TYR A O 1
ATOM 858 N N . ILE A 1 107 ? -8.687 1.965 0.963 1.00 93.12 107 ILE A N 1
ATOM 859 C CA . ILE A 1 107 ? -8.215 3.316 0.638 1.00 93.12 107 ILE A CA 1
ATOM 860 C C . ILE A 1 107 ? -8.827 4.422 1.501 1.00 93.12 107 ILE A C 1
ATOM 862 O O . ILE A 1 107 ? -8.148 5.374 1.881 1.00 93.12 107 ILE A O 1
ATOM 866 N N . ARG A 1 108 ? -10.086 4.248 1.924 1.00 93.50 108 ARG A N 1
ATOM 867 C CA . ARG A 1 108 ? -10.796 5.170 2.826 1.00 93.50 108 ARG A CA 1
ATOM 868 C C . ARG A 1 108 ? -10.168 5.277 4.219 1.00 93.50 108 ARG A C 1
ATOM 870 O O . ARG A 1 108 ? -10.566 6.133 4.999 1.00 93.50 108 ARG A O 1
ATOM 877 N N . ARG A 1 109 ? -9.190 4.437 4.548 1.00 95.50 109 ARG A N 1
ATOM 878 C CA . ARG A 1 109 ? -8.469 4.468 5.823 1.00 95.50 109 ARG A CA 1
ATOM 879 C C . ARG A 1 109 ? -7.002 4.848 5.661 1.00 95.50 109 ARG A C 1
ATOM 881 O O . ARG A 1 109 ? -6.293 4.865 6.658 1.00 95.50 109 ARG A O 1
ATOM 888 N N . TRP A 1 110 ? -6.512 5.099 4.450 1.00 95.00 110 TRP A N 1
ATOM 889 C CA . TRP A 1 110 ? -5.105 5.434 4.249 1.00 95.00 110 TRP A CA 1
ATOM 890 C C . TRP A 1 110 ? -4.784 6.795 4.865 1.00 95.00 110 TRP A C 1
ATOM 892 O O . TRP A 1 110 ? -5.414 7.786 4.521 1.00 95.00 110 TRP A O 1
ATOM 902 N N . LYS A 1 111 ? -3.796 6.812 5.761 1.00 95.25 111 LYS A N 1
ATOM 903 C CA . LYS A 1 111 ? -3.178 8.002 6.355 1.00 95.25 111 LYS A CA 1
ATOM 904 C C . LYS A 1 111 ? -1.822 8.280 5.717 1.00 95.25 111 LYS A C 1
ATOM 906 O O . LYS A 1 111 ? -1.540 9.405 5.318 1.00 95.25 111 LYS A O 1
ATOM 911 N N . HIS A 1 112 ? -1.001 7.243 5.565 1.00 94.88 112 HIS A N 1
ATOM 912 C CA . HIS A 1 112 ? 0.260 7.320 4.834 1.00 94.88 112 HIS A CA 1
ATOM 913 C C . HIS A 1 112 ? 0.331 6.171 3.831 1.00 94.88 112 HIS A C 1
ATOM 915 O O . HIS A 1 112 ? 0.167 5.008 4.200 1.00 94.88 112 HIS A O 1
ATOM 921 N N . PHE A 1 113 ? 0.576 6.480 2.565 1.00 93.69 113 PHE A N 1
ATOM 922 C CA . PHE A 1 113 ? 0.709 5.473 1.523 1.00 93.69 113 PHE A CA 1
ATOM 923 C C . PHE A 1 113 ? 2.007 5.682 0.755 1.00 93.69 113 PHE A C 1
ATOM 925 O O . PHE A 1 113 ? 2.241 6.757 0.209 1.00 93.69 113 PHE A O 1
ATOM 932 N N . THR A 1 114 ? 2.843 4.650 0.710 1.00 92.94 114 THR A N 1
ATOM 933 C CA . THR A 1 114 ? 4.078 4.637 -0.071 1.00 92.94 114 THR A CA 1
ATOM 934 C C . THR A 1 114 ? 4.016 3.508 -1.078 1.00 92.94 114 THR A C 1
ATOM 936 O O . THR A 1 114 ? 3.814 2.353 -0.707 1.00 92.94 114 THR A O 1
ATOM 939 N N . LEU A 1 115 ? 4.236 3.834 -2.341 1.00 92.19 115 LEU A N 1
ATOM 940 C CA . LEU A 1 115 ? 4.231 2.904 -3.452 1.00 92.19 115 LEU A CA 1
ATOM 941 C C . LEU A 1 115 ? 5.516 3.086 -4.253 1.00 92.19 115 LEU A C 1
ATOM 943 O O . LEU A 1 115 ? 5.733 4.138 -4.838 1.00 92.19 115 LEU A O 1
ATOM 947 N N . HIS A 1 116 ? 6.362 2.067 -4.270 1.00 90.94 116 HIS A N 1
ATOM 948 C CA . HIS A 1 116 ? 7.513 1.968 -5.155 1.00 90.94 116 HIS A CA 1
ATOM 949 C C . HIS A 1 116 ? 7.284 0.768 -6.058 1.00 90.94 116 HIS A C 1
ATOM 951 O O . HIS A 1 116 ? 7.123 -0.351 -5.562 1.00 90.94 116 HIS A O 1
ATOM 957 N N . LEU A 1 117 ? 7.181 1.016 -7.358 1.00 88.94 117 LEU A N 1
ATOM 958 C CA . LEU A 1 117 ? 6.886 -0.014 -8.341 1.00 88.94 117 LEU A CA 1
ATOM 959 C C . LEU A 1 117 ? 7.926 -0.014 -9.457 1.00 88.94 117 LEU A C 1
ATOM 961 O O . LEU A 1 117 ? 8.472 1.044 -9.782 1.00 88.94 117 LEU A O 1
ATOM 965 N N . PRO A 1 118 ? 8.129 -1.173 -10.101 1.00 86.75 118 PRO A N 1
ATOM 966 C CA . PRO A 1 118 ? 8.833 -1.225 -11.365 1.00 86.75 118 PRO A CA 1
ATOM 967 C C . PRO A 1 118 ? 8.067 -0.407 -12.404 1.00 86.75 118 PRO A C 1
ATOM 969 O O . PRO A 1 118 ? 6.831 -0.374 -12.410 1.00 86.75 118 PRO A O 1
ATOM 972 N N . ARG A 1 119 ? 8.808 0.194 -13.335 1.00 83.38 119 ARG A N 1
ATOM 973 C CA . ARG A 1 119 ? 8.267 1.043 -14.405 1.00 83.38 119 ARG A CA 1
ATOM 974 C C . ARG A 1 119 ? 7.125 0.387 -15.184 1.00 83.38 119 ARG A C 1
ATOM 976 O O . ARG A 1 119 ? 6.158 1.056 -15.522 1.00 83.38 119 ARG A O 1
ATOM 983 N N . THR A 1 120 ? 7.208 -0.918 -15.433 1.00 84.56 120 THR A N 1
ATOM 984 C CA . THR A 1 120 ? 6.193 -1.676 -16.185 1.00 84.56 120 THR A CA 1
ATOM 985 C C . THR A 1 120 ? 4.819 -1.695 -15.509 1.00 84.56 120 THR A C 1
ATOM 987 O O . THR A 1 120 ? 3.812 -1.890 -16.185 1.00 84.56 120 THR A O 1
ATOM 990 N N . LEU A 1 121 ? 4.750 -1.462 -14.193 1.00 83.62 121 LEU A N 1
ATOM 991 C CA . LEU A 1 121 ? 3.497 -1.346 -13.438 1.00 83.62 121 LEU A CA 1
ATOM 992 C C . LEU A 1 121 ? 3.060 0.094 -13.202 1.00 83.62 121 LEU A C 1
ATOM 994 O O . LEU A 1 121 ? 1.927 0.322 -12.766 1.00 83.62 121 LEU A O 1
ATOM 998 N N . PHE A 1 122 ? 3.943 1.060 -13.443 1.00 82.12 122 PHE A N 1
ATOM 999 C CA . PHE A 1 122 ? 3.617 2.457 -13.253 1.00 82.12 122 PHE A CA 1
ATOM 1000 C C . PHE A 1 122 ? 2.721 2.926 -14.401 1.00 82.12 122 PHE A C 1
ATOM 1002 O O . PHE A 1 122 ? 3.177 3.225 -15.499 1.00 82.12 122 PHE A O 1
ATOM 1009 N N . SER A 1 123 ? 1.417 2.975 -14.141 1.00 80.88 123 SER A N 1
ATOM 1010 C CA . SER A 1 123 ? 0.449 3.590 -15.041 1.00 80.88 123 SER A CA 1
ATOM 1011 C C . SER A 1 123 ? -0.456 4.522 -14.258 1.00 80.88 123 SER A C 1
ATOM 1013 O O . SER A 1 123 ? -1.134 4.114 -13.308 1.00 80.88 123 SER A O 1
ATOM 1015 N N . TRP A 1 124 ? -0.520 5.774 -14.700 1.00 71.94 124 TRP A N 1
ATOM 1016 C CA . TRP A 1 124 ? -1.429 6.767 -14.143 1.00 71.94 124 TRP A CA 1
ATOM 1017 C C . TRP A 1 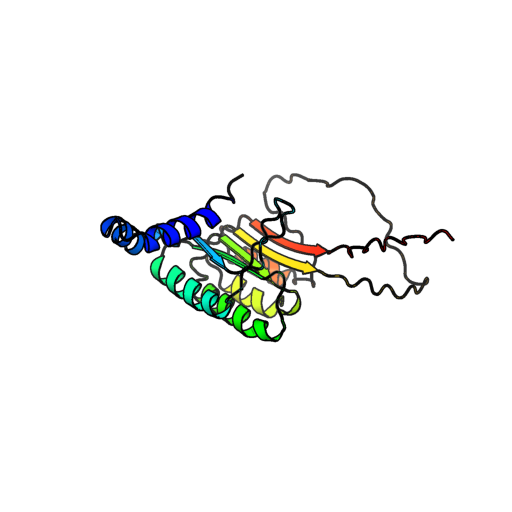124 ? -2.895 6.326 -14.200 1.00 71.94 124 TRP A C 1
ATOM 1019 O O . TRP A 1 124 ? -3.657 6.638 -13.292 1.00 71.94 124 TRP A O 1
ATOM 1029 N N . ASN A 1 125 ? -3.278 5.501 -15.178 1.00 73.12 125 ASN A N 1
ATOM 1030 C CA . ASN A 1 125 ? -4.628 4.938 -15.269 1.00 73.12 125 ASN A CA 1
ATOM 1031 C C . ASN A 1 125 ? -4.989 4.036 -14.078 1.00 73.12 125 ASN A C 1
ATOM 1033 O O . ASN A 1 125 ? -6.164 3.884 -13.757 1.00 73.12 125 ASN A O 1
ATOM 1037 N N . VAL A 1 126 ? -3.993 3.452 -13.405 1.00 71.94 126 VAL A N 1
ATOM 1038 C CA . VAL A 1 126 ? -4.192 2.675 -12.173 1.00 71.94 126 VAL A CA 1
ATOM 1039 C C . VAL A 1 126 ? -4.202 3.594 -10.955 1.00 71.94 126 VAL A C 1
ATOM 1041 O O . VAL A 1 126 ? -4.984 3.379 -10.035 1.00 71.94 126 VAL A O 1
ATOM 1044 N N . LEU A 1 127 ? -3.369 4.637 -10.949 1.00 76.69 127 LEU A N 1
ATOM 1045 C CA . LEU A 1 127 ? -3.240 5.558 -9.820 1.00 76.69 127 LEU A CA 1
ATOM 1046 C C . LEU A 1 127 ? -4.403 6.550 -9.724 1.00 76.69 127 LEU A C 1
ATOM 1048 O O . LEU A 1 127 ? -4.855 6.838 -8.623 1.00 76.69 127 LEU A O 1
ATOM 1052 N N . PHE A 1 128 ? -4.943 7.047 -10.834 1.00 77.31 128 PHE A N 1
ATOM 1053 C CA . PHE A 1 128 ? -6.012 8.047 -10.789 1.00 77.31 128 PHE A CA 1
ATOM 1054 C C . PHE A 1 128 ? -7.284 7.565 -10.092 1.00 77.31 128 PHE A C 1
ATOM 1056 O O . PHE A 1 128 ? -7.765 8.288 -9.219 1.00 77.31 128 PHE A O 1
ATOM 1063 N N . PRO A 1 129 ? -7.818 6.361 -10.377 1.00 75.75 129 PRO A N 1
ATOM 1064 C CA . PRO A 1 129 ? -8.967 5.850 -9.637 1.00 75.75 129 PRO A CA 1
ATOM 1065 C C . PRO A 1 129 ? -8.687 5.743 -8.137 1.00 75.75 129 PRO A C 1
ATOM 1067 O O . PRO A 1 129 ? -9.562 6.028 -7.327 1.00 75.75 129 PRO A O 1
ATOM 1070 N N . ILE A 1 130 ? -7.457 5.382 -7.757 1.00 76.81 130 ILE A N 1
ATOM 1071 C CA . ILE A 1 130 ? -7.023 5.339 -6.356 1.00 76.81 130 ILE A CA 1
ATOM 1072 C C . ILE A 1 130 ? -7.129 6.748 -5.768 1.00 76.81 130 ILE A C 1
ATOM 1074 O O . ILE A 1 130 ? -7.830 6.955 -4.787 1.00 76.81 130 ILE A O 1
ATOM 1078 N N . LEU A 1 131 ? -6.530 7.749 -6.402 1.00 77.50 131 LEU A N 1
ATOM 1079 C CA . LEU A 1 131 ? -6.535 9.114 -5.875 1.00 77.50 131 LEU A CA 1
ATOM 1080 C C . LEU A 1 131 ? -7.936 9.732 -5.815 1.00 77.50 131 LEU A C 1
ATOM 1082 O O . LEU A 1 131 ? -8.263 10.394 -4.835 1.00 77.50 131 LEU A O 1
ATOM 1086 N N . ALA A 1 132 ? -8.797 9.446 -6.791 1.00 80.75 132 ALA A N 1
ATOM 1087 C CA . ALA A 1 132 ? -10.190 9.892 -6.779 1.00 80.75 132 ALA A CA 1
ATOM 1088 C C . ALA A 1 132 ? -11.012 9.251 -5.642 1.00 80.75 132 ALA A C 1
ATOM 1090 O O . ALA A 1 132 ? -11.936 9.859 -5.105 1.00 80.75 132 ALA A O 1
ATOM 1091 N N . MET A 1 133 ? -10.681 8.017 -5.254 1.00 80.38 133 MET A N 1
ATOM 1092 C CA . MET A 1 133 ? -11.338 7.301 -4.156 1.00 80.38 133 MET A CA 1
ATOM 1093 C C . MET A 1 133 ? -10.692 7.552 -2.789 1.00 80.38 133 MET A C 1
ATOM 1095 O O . MET A 1 133 ? -11.179 7.019 -1.783 1.00 80.38 133 MET A O 1
ATOM 1099 N N . ALA A 1 134 ? -9.598 8.312 -2.736 1.00 74.19 134 ALA A N 1
ATOM 1100 C CA . ALA A 1 134 ? -8.805 8.466 -1.532 1.00 74.19 134 ALA A CA 1
ATOM 1101 C C . ALA A 1 134 ? -9.610 9.056 -0.364 1.00 74.19 134 ALA A C 1
ATOM 1103 O O . ALA A 1 134 ? -10.682 9.652 -0.513 1.00 74.19 134 ALA A O 1
ATOM 1104 N N . SER A 1 135 ? -9.144 8.755 0.844 1.00 78.69 135 SER A N 1
ATOM 1105 C CA . SER A 1 135 ? -9.803 9.169 2.077 1.00 78.69 135 SER A CA 1
ATOM 1106 C C . SER A 1 135 ? -9.549 10.639 2.394 1.00 78.69 135 SER A C 1
ATOM 1108 O O . SER A 1 135 ? -8.426 11.095 2.176 1.00 78.69 135 SER A O 1
ATOM 1110 N N . PRO A 1 136 ? -10.483 11.331 3.074 1.00 80.81 136 PRO A N 1
ATOM 1111 C CA . PRO A 1 136 ? -10.153 12.583 3.748 1.00 80.81 136 PRO A CA 1
ATOM 1112 C C . PRO A 1 136 ? -9.005 12.446 4.760 1.00 80.81 136 PRO A C 1
ATOM 1114 O O . PRO A 1 136 ? -8.405 13.457 5.088 1.00 80.81 136 PRO A O 1
ATOM 1117 N N . VAL A 1 137 ? -8.679 11.240 5.255 1.00 91.38 137 VAL A N 1
ATOM 1118 C CA . VAL A 1 137 ? -7.608 11.039 6.256 1.00 91.38 137 VAL A CA 1
ATOM 1119 C C . VAL A 1 137 ? -6.203 10.872 5.671 1.00 91.38 137 VAL A C 1
ATOM 1121 O O . VAL A 1 137 ? -5.264 10.653 6.435 1.00 91.38 137 VAL A O 1
ATOM 1124 N N . LEU A 1 138 ? -6.046 10.941 4.345 1.00 92.88 138 LEU A N 1
ATOM 1125 C CA . LEU A 1 138 ? -4.751 10.774 3.690 1.00 92.88 138 LEU A CA 1
ATOM 1126 C C . LEU A 1 138 ? -3.874 12.005 3.924 1.00 92.88 138 LEU A C 1
ATOM 1128 O O . LEU A 1 138 ? -4.105 13.055 3.339 1.00 92.88 138 LEU A O 1
ATOM 1132 N N . GLU A 1 139 ? -2.842 11.842 4.745 1.00 92.25 139 GLU A N 1
ATOM 1133 C CA . GLU A 1 139 ? -1.880 12.893 5.092 1.00 92.25 139 GLU A CA 1
ATOM 1134 C C . GLU A 1 139 ? -0.631 12.852 4.205 1.00 92.25 139 GLU A C 1
ATOM 1136 O O . GLU A 1 139 ? -0.020 13.882 3.928 1.00 92.25 139 GLU A O 1
ATOM 1141 N N . SER A 1 140 ? -0.229 11.658 3.755 1.00 90.75 140 SER A N 1
ATOM 1142 C CA . SER A 1 140 ? 0.972 11.501 2.934 1.00 90.75 140 SER A CA 1
ATOM 1143 C C . SER A 1 140 ? 0.826 10.441 1.853 1.00 90.75 140 SER A C 1
ATOM 1145 O O . SER A 1 140 ? 0.422 9.307 2.126 1.00 90.75 140 SER A O 1
ATOM 1147 N N . LEU A 1 141 ? 1.235 10.802 0.640 1.00 90.44 141 LEU A N 1
ATOM 1148 C CA . LEU A 1 141 ? 1.297 9.931 -0.519 1.00 90.44 141 LEU A CA 1
ATOM 1149 C C . LEU A 1 141 ? 2.679 10.024 -1.173 1.00 90.44 141 LEU A C 1
ATOM 1151 O O . LEU A 1 141 ? 3.080 11.070 -1.682 1.00 90.44 141 LEU A O 1
ATOM 1155 N N . HIS A 1 142 ? 3.389 8.904 -1.198 1.00 89.38 142 HIS A N 1
ATOM 1156 C CA . HIS A 1 142 ? 4.691 8.772 -1.833 1.00 89.38 142 HIS A CA 1
ATOM 1157 C C . HIS A 1 142 ? 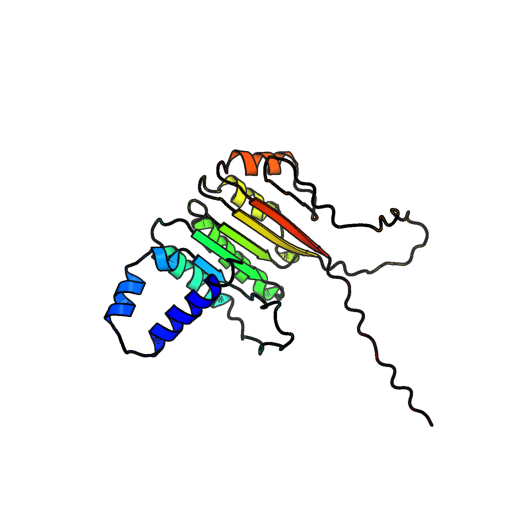4.599 7.761 -2.962 1.00 89.38 142 HIS A C 1
ATOM 1159 O O . HIS A 1 142 ? 4.311 6.591 -2.723 1.00 89.38 142 HIS A O 1
ATOM 1165 N N . ILE A 1 143 ? 4.870 8.200 -4.182 1.00 88.75 143 ILE A N 1
ATOM 1166 C CA . ILE A 1 143 ? 4.887 7.339 -5.352 1.00 88.75 143 ILE A CA 1
ATOM 1167 C C . ILE A 1 143 ? 6.269 7.451 -5.990 1.00 88.75 143 ILE A C 1
ATOM 1169 O O . ILE A 1 143 ? 6.725 8.527 -6.365 1.00 88.75 143 ILE A O 1
ATOM 1173 N N . LEU A 1 144 ? 6.967 6.330 -6.048 1.00 87.44 144 LEU A N 1
ATOM 1174 C CA . LEU A 1 144 ? 8.326 6.225 -6.543 1.00 87.44 144 LEU A CA 1
ATOM 1175 C C . LEU A 1 144 ? 8.301 5.300 -7.764 1.00 87.44 144 LEU A C 1
ATOM 1177 O O . LEU A 1 144 ? 7.709 4.219 -7.709 1.00 87.44 144 LEU A O 1
ATOM 1181 N N . SER A 1 145 ? 8.952 5.715 -8.845 1.00 81.62 145 SER A N 1
ATOM 1182 C CA . SER A 1 145 ? 9.171 4.887 -10.032 1.00 81.62 145 SER A CA 1
ATOM 1183 C C . SER A 1 145 ? 10.656 4.896 -10.367 1.00 81.62 145 SER A C 1
ATOM 1185 O O . SER A 1 145 ? 11.272 5.964 -10.439 1.00 81.62 145 SER A O 1
ATOM 1187 N N . GLU A 1 146 ? 11.248 3.721 -10.571 1.00 75.06 146 GLU A N 1
ATOM 1188 C CA . GLU A 1 146 ? 12.605 3.632 -11.109 1.00 75.06 146 GLU A CA 1
ATOM 1189 C C . GLU A 1 146 ? 12.574 4.022 -12.595 1.00 75.06 146 GLU A C 1
ATOM 1191 O O . GLU A 1 146 ? 11.973 3.338 -13.424 1.00 75.06 146 GLU A O 1
ATOM 1196 N N . ASN A 1 147 ? 13.224 5.132 -12.944 1.00 58.16 147 ASN A N 1
ATOM 1197 C CA . ASN A 1 147 ? 13.521 5.492 -14.324 1.00 58.16 147 ASN A CA 1
ATOM 1198 C C . ASN A 1 147 ? 14.910 4.938 -14.653 1.00 58.16 147 ASN A C 1
ATOM 1200 O O . ASN A 1 147 ? 15.925 5.620 -14.518 1.00 58.16 147 ASN A O 1
ATOM 1204 N N . THR A 1 148 ? 14.990 3.695 -15.114 1.00 50.94 148 THR A N 1
ATOM 1205 C CA . THR A 1 148 ? 16.146 3.287 -15.911 1.00 50.94 148 THR A CA 1
ATOM 1206 C C . THR A 1 148 ? 15.979 3.912 -17.291 1.00 50.94 148 THR A C 1
ATOM 1208 O O . THR A 1 148 ? 15.320 3.368 -18.178 1.00 50.94 148 THR A O 1
ATOM 1211 N N . PHE A 1 149 ? 16.535 5.107 -17.478 1.00 47.28 149 PHE A N 1
ATOM 1212 C CA . PHE A 1 149 ? 16.908 5.498 -18.827 1.00 47.28 149 PHE A CA 1
ATOM 1213 C C . PHE A 1 149 ? 18.056 4.569 -19.206 1.00 47.28 149 PHE A C 1
ATOM 1215 O O . PHE A 1 149 ? 19.182 4.726 -18.741 1.00 47.28 149 PHE A O 1
ATOM 1222 N N . SER A 1 150 ? 17.737 3.529 -19.979 1.00 46.94 150 SER A N 1
ATOM 1223 C CA . SER A 1 150 ? 18.745 2.923 -20.832 1.00 46.94 150 SER A CA 1
ATOM 1224 C C . SER A 1 150 ? 19.112 4.021 -21.809 1.00 46.94 150 SER A C 1
ATOM 1226 O O . SER A 1 150 ? 18.360 4.311 -22.735 1.00 46.94 150 SER A O 1
ATOM 1228 N N . GLU A 1 151 ? 20.204 4.702 -21.511 1.00 48.56 151 GLU A N 1
ATOM 1229 C CA . GLU A 1 151 ? 20.934 5.542 -22.438 1.00 48.56 151 GLU A CA 1
ATOM 1230 C C . GLU A 1 151 ? 21.424 4.672 -23.605 1.00 48.56 151 GLU A C 1
ATOM 1232 O O . GLU A 1 151 ? 22.604 4.379 -23.746 1.00 48.56 151 GLU A O 1
ATOM 1237 N N . GLU A 1 152 ? 20.502 4.236 -24.457 1.00 43.81 152 GLU A N 1
ATOM 1238 C CA . GLU A 1 152 ? 20.799 4.047 -25.868 1.00 43.81 152 GLU A CA 1
ATOM 1239 C C . GLU A 1 152 ? 20.765 5.456 -26.472 1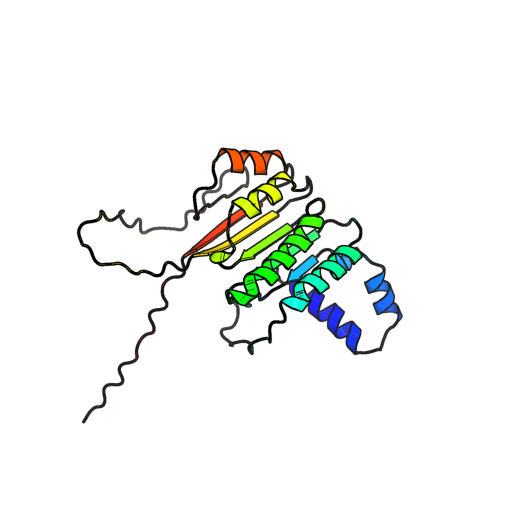.00 43.81 152 GLU A C 1
ATOM 1241 O O . GLU A 1 152 ? 19.823 5.857 -27.150 1.00 43.81 152 GLU A O 1
ATOM 1246 N N . TRP A 1 153 ? 21.758 6.276 -26.102 1.00 44.25 153 TRP A N 1
ATOM 1247 C CA . TRP A 1 153 ? 22.104 7.431 -26.914 1.00 44.25 153 TRP A CA 1
ATOM 1248 C C . TRP A 1 153 ? 22.662 6.851 -28.205 1.00 44.25 153 TRP A C 1
ATOM 1250 O O . TRP A 1 153 ? 23.834 6.489 -28.287 1.00 44.25 153 TRP A O 1
ATOM 1260 N N . ASP A 1 154 ? 21.797 6.729 -29.203 1.00 44.09 154 ASP A N 1
ATOM 1261 C CA . ASP A 1 154 ? 22.245 6.808 -30.579 1.00 44.09 154 ASP A CA 1
ATOM 1262 C C . ASP A 1 154 ? 22.920 8.183 -30.688 1.00 44.09 154 ASP A C 1
ATOM 1264 O O . ASP A 1 154 ? 22.271 9.220 -30.506 1.00 44.09 154 ASP A O 1
ATOM 1268 N N . GLU A 1 155 ? 24.246 8.207 -30.831 1.00 44.09 155 GLU A N 1
ATOM 1269 C CA . GLU A 1 155 ? 25.012 9.438 -31.009 1.00 44.09 155 GLU A CA 1
ATOM 1270 C C . GLU A 1 155 ? 24.683 10.052 -32.380 1.00 44.09 155 GLU A C 1
ATOM 1272 O O . GLU A 1 155 ? 25.519 10.076 -33.279 1.00 44.09 155 GLU A O 1
ATOM 1277 N N . ASP A 1 156 ? 23.457 10.546 -32.581 1.00 51.06 156 ASP A N 1
ATOM 1278 C CA . ASP A 1 156 ? 23.144 11.418 -33.709 1.00 51.06 156 ASP A CA 1
ATOM 1279 C C . ASP A 1 156 ? 23.458 12.866 -33.289 1.00 51.06 156 ASP A C 1
ATOM 1281 O O . ASP A 1 156 ? 22.713 13.471 -32.506 1.00 51.06 156 ASP A O 1
ATOM 1285 N N . PRO A 1 157 ? 24.552 13.470 -33.792 1.00 47.28 157 PRO A N 1
ATOM 1286 C CA . PRO A 1 157 ? 25.050 14.777 -33.359 1.00 47.28 157 PRO A CA 1
ATOM 1287 C C . PRO A 1 157 ? 24.139 15.965 -33.726 1.00 47.28 157 PRO A C 1
ATOM 1289 O O . PRO A 1 157 ? 24.551 17.118 -33.593 1.00 47.28 157 PRO A O 1
ATOM 1292 N N . ARG A 1 158 ? 22.914 15.726 -34.209 1.00 45.78 158 ARG A N 1
ATOM 1293 C CA . ARG A 1 158 ? 22.025 16.760 -34.758 1.00 45.78 158 ARG A CA 1
ATOM 1294 C C . ARG A 1 158 ? 20.874 17.204 -33.860 1.00 45.78 158 ARG A C 1
ATOM 1296 O O . ARG A 1 158 ? 20.130 18.095 -34.264 1.00 45.78 158 ARG A O 1
ATOM 1303 N N . HIS A 1 159 ? 20.745 16.678 -32.644 1.00 38.72 159 HIS A N 1
ATOM 1304 C CA . HIS A 1 159 ? 19.691 17.113 -31.724 1.00 38.72 159 HIS A CA 1
ATOM 1305 C C . HIS A 1 159 ? 20.225 18.039 -30.619 1.00 38.72 159 HIS A C 1
ATOM 1307 O O . HIS A 1 159 ? 21.229 17.773 -29.961 1.00 38.72 159 HIS A O 1
ATOM 1313 N N . PHE A 1 160 ? 19.547 19.181 -30.479 1.00 34.41 160 PHE A N 1
ATOM 1314 C CA . PHE A 1 160 ? 19.840 20.290 -29.570 1.00 34.41 160 PHE A CA 1
ATOM 1315 C C . PHE A 1 160 ? 20.123 19.827 -28.131 1.00 34.41 160 PHE A C 1
ATOM 1317 O O . PHE A 1 160 ? 19.300 19.156 -27.513 1.00 34.41 160 PHE A O 1
ATOM 1324 N N . LYS A 1 161 ? 21.257 20.266 -27.571 1.00 35.25 161 LYS A N 1
ATOM 1325 C CA . LYS A 1 161 ? 21.589 20.101 -26.149 1.00 35.25 161 LYS A CA 1
ATOM 1326 C C . LYS A 1 161 ? 20.855 21.164 -25.320 1.00 35.25 161 LYS A C 1
ATOM 1328 O O . LYS A 1 161 ? 21.108 22.351 -25.538 1.00 35.25 161 LYS A O 1
ATOM 1333 N N . PRO A 1 162 ? 20.014 20.802 -24.337 1.00 34.38 162 PRO A N 1
ATOM 1334 C CA . PRO A 1 162 ? 19.638 21.732 -23.284 1.00 34.38 162 PRO A CA 1
ATOM 1335 C C . PRO A 1 162 ? 20.900 22.042 -22.476 1.00 34.38 162 PRO A C 1
ATOM 1337 O O . PRO A 1 162 ? 21.608 21.131 -22.042 1.00 34.38 162 PRO A O 1
ATOM 1340 N N . HIS A 1 163 ? 21.226 23.321 -22.320 1.00 31.94 163 HIS A N 1
ATOM 1341 C CA . HIS A 1 163 ? 22.397 23.730 -21.559 1.00 31.94 163 HIS A CA 1
ATOM 1342 C C . HIS A 1 163 ? 22.337 23.192 -20.125 1.00 31.94 163 HIS A C 1
ATOM 1344 O O . HIS A 1 163 ? 21.362 23.370 -19.400 1.00 31.94 163 HIS A O 1
ATOM 1350 N N . HIS A 1 164 ? 23.434 22.547 -19.746 1.00 38.03 164 HIS A N 1
ATOM 1351 C CA . HIS A 1 164 ? 23.742 22.067 -18.411 1.00 38.03 164 HIS A CA 1
ATOM 1352 C C . HIS A 1 164 ? 23.739 23.259 -17.434 1.00 38.03 164 HIS A C 1
ATOM 1354 O O . HIS A 1 164 ? 24.682 24.051 -17.423 1.00 38.03 164 HIS A O 1
ATOM 1360 N N . ILE A 1 165 ? 22.691 23.408 -16.618 1.00 33.31 165 ILE A N 1
ATOM 1361 C CA . ILE A 1 165 ? 22.728 24.300 -15.452 1.00 33.31 165 ILE A CA 1
ATOM 1362 C C . ILE A 1 165 ? 23.398 23.516 -14.327 1.00 33.31 165 ILE A C 1
ATOM 1364 O O . ILE A 1 165 ? 22.809 22.658 -13.676 1.00 33.31 165 ILE A O 1
ATOM 1368 N N . MET A 1 166 ? 24.690 23.774 -14.175 1.00 39.06 166 MET A N 1
ATOM 1369 C CA . MET A 1 166 ? 25.513 23.323 -13.066 1.00 39.06 166 MET A CA 1
ATOM 1370 C C . MET A 1 166 ? 25.314 24.312 -11.911 1.00 39.06 166 MET A C 1
ATOM 1372 O O . MET A 1 166 ? 25.674 25.477 -12.056 1.00 39.06 166 MET A O 1
ATOM 1376 N N . GLY A 1 167 ? 24.746 23.876 -10.786 1.00 33.94 167 GLY A N 1
ATOM 1377 C CA . GLY A 1 167 ? 24.724 24.689 -9.565 1.00 33.94 167 GLY A CA 1
ATOM 1378 C C . GLY A 1 167 ? 23.481 24.506 -8.701 1.00 33.94 167 GLY A C 1
ATOM 1379 O O . GLY A 1 167 ? 22.397 24.930 -9.076 1.00 33.94 167 GLY A O 1
ATOM 1380 N N . ASP A 1 168 ? 23.717 23.916 -7.532 1.00 29.45 168 ASP A N 1
ATOM 1381 C CA . ASP A 1 168 ? 22.943 23.966 -6.293 1.00 29.45 168 ASP A CA 1
ATOM 1382 C C . ASP A 1 168 ? 21.504 23.436 -6.290 1.00 29.45 168 ASP A C 1
ATOM 1384 O O . ASP A 1 168 ? 20.577 23.950 -6.908 1.00 29.45 168 ASP A O 1
ATOM 1388 N N . SER A 1 169 ? 21.308 22.409 -5.455 1.00 37.00 169 SER A N 1
ATOM 1389 C CA . SER A 1 169 ? 20.001 22.021 -4.929 1.00 37.00 169 SER A CA 1
ATOM 1390 C C . SER A 1 169 ? 19.368 23.213 -4.206 1.00 37.00 169 SER A C 1
ATOM 1392 O O . SER A 1 169 ? 19.546 23.408 -3.004 1.00 37.00 169 SER A O 1
ATOM 1394 N N . ALA A 1 170 ? 18.621 24.017 -4.957 1.00 27.34 170 ALA A N 1
ATOM 1395 C CA . ALA A 1 170 ? 17.806 25.096 -4.443 1.00 27.34 170 ALA A CA 1
ATOM 1396 C C . ALA A 1 170 ? 16.602 24.507 -3.694 1.00 27.34 170 ALA A C 1
ATOM 1398 O O . ALA A 1 170 ? 15.551 24.209 -4.255 1.00 27.34 170 ALA A O 1
ATOM 1399 N N . SER A 1 171 ? 16.764 24.355 -2.382 1.00 30.00 171 SER A N 1
ATOM 1400 C CA . SER A 1 171 ? 15.653 24.354 -1.436 1.00 30.00 171 SER A CA 1
ATOM 1401 C C . SER A 1 171 ? 15.098 25.780 -1.363 1.00 30.00 171 SER A C 1
ATOM 1403 O O . SER A 1 171 ? 15.523 26.575 -0.524 1.00 30.00 171 SER A O 1
ATOM 1405 N N . MET A 1 172 ? 14.148 26.120 -2.234 1.00 22.39 172 MET A N 1
ATOM 1406 C CA . MET A 1 172 ? 13.297 27.288 -2.007 1.00 22.39 172 MET A CA 1
ATOM 1407 C C . MET A 1 172 ? 12.255 26.936 -0.945 1.00 22.39 172 MET A C 1
ATOM 1409 O O . MET A 1 172 ? 11.527 25.956 -1.078 1.00 22.39 172 MET A O 1
ATOM 1413 N N . ILE A 1 173 ? 12.202 27.742 0.117 1.00 29.69 173 ILE A N 1
ATOM 1414 C CA . ILE A 1 173 ? 11.116 27.749 1.097 1.00 29.69 173 ILE A CA 1
ATOM 1415 C C . ILE A 1 173 ? 10.033 28.688 0.554 1.00 29.69 173 ILE A C 1
ATOM 1417 O O . ILE A 1 173 ? 10.252 29.900 0.552 1.00 29.69 173 ILE A O 1
ATOM 1421 N N . PRO A 1 174 ? 8.857 28.190 0.141 1.00 33.44 174 PRO A N 1
ATOM 1422 C CA . PRO A 1 174 ? 7.650 28.986 0.129 1.00 33.44 174 PRO A CA 1
ATOM 1423 C C . PRO A 1 174 ? 6.896 28.712 1.433 1.00 33.44 174 PRO A C 1
ATOM 1425 O O . PRO A 1 174 ? 6.664 27.570 1.835 1.00 33.44 174 PRO A O 1
ATOM 1428 N N . THR A 1 175 ? 6.515 29.772 2.127 1.00 37.28 175 THR A N 1
ATOM 1429 C CA . THR A 1 175 ? 5.540 29.716 3.216 1.00 37.28 175 THR A CA 1
ATOM 1430 C C . THR A 1 175 ? 4.235 29.101 2.694 1.00 37.28 175 THR A C 1
ATOM 1432 O O . THR A 1 175 ? 3.483 29.764 1.986 1.00 37.28 175 THR A O 1
ATOM 1435 N N . GLY A 1 176 ? 4.009 27.821 3.009 1.00 40.78 176 GLY A N 1
ATOM 1436 C CA . GLY A 1 176 ? 2.863 27.016 2.561 1.00 40.78 176 GLY A CA 1
ATOM 1437 C C . GLY A 1 176 ? 3.306 25.672 1.973 1.00 40.78 176 GLY A C 1
ATOM 1438 O O . GLY A 1 176 ? 3.377 25.509 0.761 1.00 40.78 176 GLY A O 1
ATOM 1439 N N . HIS A 1 177 ? 3.670 24.729 2.845 1.00 37.75 177 HIS A N 1
ATOM 1440 C CA . HIS A 1 177 ? 4.361 23.470 2.544 1.00 37.75 177 HIS A CA 1
ATOM 1441 C C . HIS A 1 177 ? 3.620 22.499 1.600 1.00 37.75 177 HIS A C 1
ATOM 1443 O O . HIS A 1 177 ? 2.952 21.604 2.096 1.00 37.75 177 HIS A O 1
ATOM 1449 N N . HIS A 1 178 ? 3.868 22.539 0.285 1.00 40.09 178 HIS A N 1
ATOM 1450 C CA . HIS A 1 178 ? 3.702 21.369 -0.595 1.00 40.09 178 HIS A CA 1
ATOM 1451 C C . HIS A 1 178 ? 4.757 21.387 -1.716 1.00 40.09 178 HIS A C 1
ATOM 1453 O O . HIS A 1 178 ? 4.704 22.224 -2.611 1.00 40.09 178 HIS A O 1
ATOM 1459 N N . ASN A 1 179 ? 5.717 20.457 -1.678 1.00 35.41 179 ASN A N 1
ATOM 1460 C CA . ASN A 1 179 ? 6.686 20.265 -2.762 1.00 35.41 179 ASN A CA 1
ATOM 1461 C C . ASN A 1 179 ? 6.179 19.162 -3.688 1.00 35.41 179 ASN A C 1
ATOM 1463 O O . ASN A 1 179 ? 6.113 18.008 -3.273 1.00 35.41 179 ASN A O 1
ATOM 1467 N N . LEU A 1 180 ? 5.863 19.517 -4.931 1.00 39.50 180 LEU A N 1
ATOM 1468 C CA . LEU A 1 180 ? 5.543 18.579 -6.000 1.00 39.50 180 LEU A CA 1
ATOM 1469 C C . LEU A 1 180 ? 6.639 18.654 -7.050 1.00 39.50 180 LEU A C 1
ATOM 1471 O O . LEU A 1 180 ? 6.718 19.614 -7.809 1.00 39.50 180 LEU A O 1
ATOM 1475 N N . LEU A 1 181 ? 7.484 17.632 -7.078 1.00 38.62 181 LEU A N 1
ATOM 1476 C CA . LEU A 1 181 ? 8.300 17.321 -8.241 1.00 38.62 181 LEU A CA 1
ATOM 1477 C C . LEU A 1 181 ? 7.529 16.237 -9.010 1.00 38.62 181 LEU A C 1
ATOM 1479 O O . LEU A 1 181 ? 7.034 15.303 -8.384 1.00 38.62 181 LEU A O 1
ATOM 1483 N N . LEU A 1 182 ? 7.353 16.383 -10.321 1.00 40.16 182 LEU A N 1
ATOM 1484 C CA . LEU A 1 182 ? 6.718 15.392 -11.197 1.00 40.16 182 LEU A CA 1
ATOM 1485 C C . LEU A 1 182 ? 7.682 15.147 -12.366 1.00 40.16 182 LEU A C 1
ATOM 1487 O O . LEU A 1 182 ? 7.772 15.977 -13.261 1.00 40.16 182 LEU A O 1
ATOM 1491 N N . GLU A 1 183 ? 8.418 14.031 -12.347 1.00 39.06 183 GLU A N 1
ATOM 1492 C CA . GLU A 1 183 ? 9.411 13.673 -13.388 1.00 39.06 183 GLU A CA 1
ATOM 1493 C C . GLU A 1 183 ? 9.096 12.344 -14.111 1.00 39.06 183 GLU A C 1
ATOM 1495 O O . GLU A 1 183 ? 9.975 11.583 -14.510 1.00 39.06 183 GLU A O 1
ATOM 1500 N N . SER A 1 184 ? 7.820 12.026 -14.309 1.00 43.28 184 SER A N 1
ATOM 1501 C CA . SER A 1 184 ? 7.404 10.966 -15.245 1.00 43.28 184 SER A CA 1
ATOM 1502 C C . SER A 1 184 ? 6.140 11.408 -15.977 1.00 43.28 184 SER A C 1
ATOM 1504 O O . SER A 1 184 ? 5.542 12.388 -15.536 1.00 43.28 184 SER A O 1
ATOM 1506 N N . GLU A 1 185 ? 5.807 10.743 -17.096 1.00 51.47 185 GLU A N 1
ATOM 1507 C CA . GLU A 1 185 ? 4.694 11.022 -18.033 1.00 51.47 185 GLU A CA 1
ATOM 1508 C C . GLU A 1 185 ? 3.661 12.039 -17.516 1.00 51.47 185 GLU A C 1
ATOM 1510 O O . GLU A 1 185 ? 3.098 11.810 -16.440 1.00 51.47 185 GLU A O 1
ATOM 1515 N N . PRO A 1 186 ? 3.393 13.143 -18.246 1.00 57.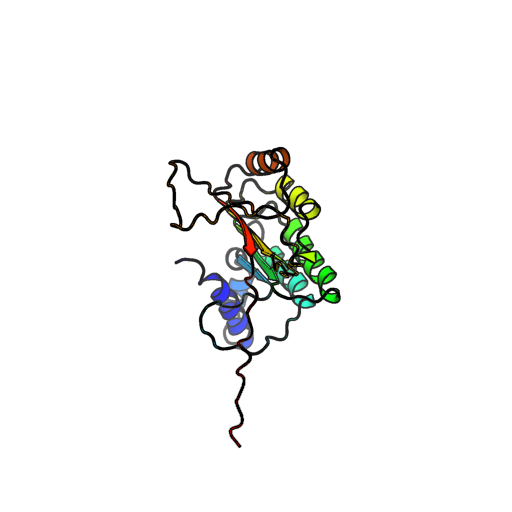97 186 PRO A N 1
ATOM 1516 C CA . PRO A 1 186 ? 2.746 14.315 -17.676 1.00 57.97 186 PRO A CA 1
ATOM 1517 C C . PRO A 1 186 ? 1.364 13.959 -17.129 1.00 57.97 186 PRO A C 1
ATOM 1519 O O . PRO A 1 186 ? 0.390 13.803 -17.866 1.00 57.97 186 PRO A O 1
ATOM 1522 N N . MET A 1 187 ? 1.284 13.864 -15.801 1.00 64.25 187 MET A N 1
ATOM 1523 C CA . MET A 1 187 ? 0.027 13.914 -15.075 1.00 64.25 187 MET A CA 1
ATOM 1524 C C . MET A 1 187 ? -0.693 15.181 -15.532 1.00 64.25 187 MET A C 1
ATOM 1526 O O . MET A 1 187 ? -0.138 16.280 -15.444 1.00 64.25 187 MET A O 1
ATOM 1530 N N . THR A 1 188 ? -1.911 15.049 -16.057 1.00 76.38 188 THR A N 1
ATOM 1531 C CA . THR A 1 188 ? -2.649 16.238 -16.483 1.00 76.38 188 THR A CA 1
ATOM 1532 C C . THR A 1 188 ? -2.949 17.103 -15.262 1.00 76.38 188 THR A C 1
ATOM 1534 O O . THR A 1 188 ? -3.262 16.602 -14.177 1.00 76.38 188 THR A O 1
ATOM 1537 N N . LEU A 1 189 ? -2.871 18.423 -15.438 1.00 72.56 189 LEU A N 1
ATOM 1538 C CA . LEU A 1 189 ? -3.155 19.388 -14.375 1.00 72.56 189 LEU A CA 1
ATOM 1539 C C . LEU A 1 189 ? -4.544 19.166 -13.754 1.00 72.56 189 LEU A C 1
ATOM 1541 O O . LEU A 1 189 ? -4.717 19.321 -12.549 1.00 72.56 189 LEU A O 1
ATOM 1545 N N . GLU A 1 190 ? -5.527 18.766 -14.559 1.00 75.12 190 GLU A N 1
ATOM 1546 C CA . GLU A 1 190 ? -6.886 18.485 -14.088 1.00 75.12 190 GLU A CA 1
ATOM 1547 C C . GLU A 1 190 ? -6.949 17.258 -13.187 1.00 75.12 190 GLU A C 1
ATOM 1549 O O . GLU A 1 190 ? -7.577 17.289 -12.129 1.00 75.12 190 GLU A O 1
ATOM 1554 N N . ALA A 1 191 ? -6.233 16.194 -13.542 1.00 70.56 191 ALA A N 1
ATOM 1555 C CA . ALA A 1 191 ? -6.182 15.017 -12.699 1.00 70.56 191 ALA A CA 1
ATOM 1556 C C . ALA A 1 191 ? -5.415 15.299 -11.397 1.00 70.56 191 ALA A C 1
ATOM 1558 O O . ALA A 1 191 ? -5.783 14.800 -10.334 1.00 70.56 191 ALA A O 1
ATOM 1559 N N . PHE A 1 192 ? -4.414 16.179 -11.444 1.00 75.75 192 PHE A N 1
ATOM 1560 C CA . PHE A 1 192 ? -3.729 16.673 -10.256 1.00 75.75 192 PHE A CA 1
ATOM 1561 C C . PHE A 1 192 ? -4.643 17.497 -9.332 1.00 75.75 192 PHE A C 1
ATOM 1563 O O . PHE A 1 192 ? -4.737 17.213 -8.135 1.00 75.75 192 PHE A O 1
ATOM 1570 N N . LYS A 1 193 ? -5.393 18.455 -9.887 1.00 76.38 193 LYS A N 1
ATOM 1571 C CA . LYS A 1 193 ? -6.408 19.230 -9.150 1.00 76.38 193 LYS A CA 1
ATOM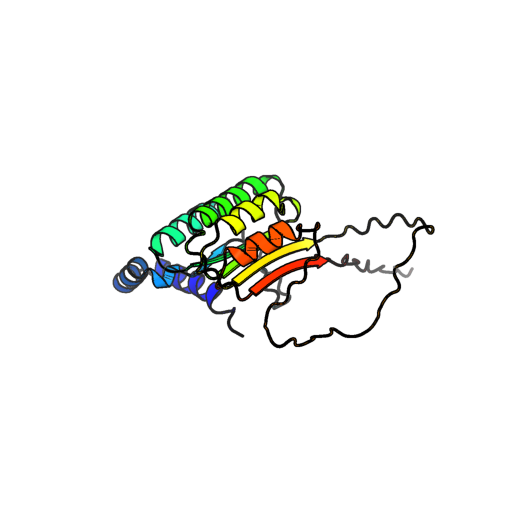 1572 C C . LYS A 1 193 ? -7.473 18.327 -8.526 1.00 76.38 193 LYS A C 1
ATOM 1574 O O . LYS A 1 193 ? -7.885 18.549 -7.384 1.00 76.38 193 LYS A O 1
ATOM 1579 N N . LEU A 1 194 ? -7.897 17.286 -9.245 1.00 77.00 194 LEU A N 1
ATOM 1580 C CA . LEU A 1 194 ? -8.843 16.301 -8.730 1.00 77.00 194 LEU A CA 1
ATOM 1581 C C . LEU A 1 194 ? -8.281 15.596 -7.486 1.00 77.00 194 LEU A C 1
ATOM 1583 O O . LEU A 1 194 ? -8.985 15.464 -6.492 1.00 77.00 194 LEU A O 1
ATOM 1587 N N . CYS A 1 195 ? -7.002 15.218 -7.494 1.00 70.94 195 CYS A N 1
ATOM 1588 C CA . CYS A 1 195 ? -6.371 14.563 -6.345 1.00 70.94 195 CYS A CA 1
ATOM 1589 C C . CYS A 1 195 ? -6.351 15.458 -5.100 1.00 70.94 195 CYS A C 1
ATOM 1591 O O . CYS A 1 195 ? -6.727 15.008 -4.018 1.00 70.94 195 CYS A O 1
ATOM 1593 N N . ILE A 1 196 ? -5.949 16.726 -5.249 1.00 76.38 196 ILE A N 1
ATOM 1594 C CA . ILE A 1 196 ? -5.873 17.656 -4.111 1.00 76.38 196 ILE A CA 1
ATOM 1595 C C . ILE A 1 196 ? -7.268 17.975 -3.565 1.00 76.38 196 ILE A C 1
ATOM 1597 O O . ILE A 1 196 ? -7.465 17.992 -2.354 1.00 76.38 196 ILE A O 1
ATOM 1601 N N . SER A 1 197 ? -8.255 18.192 -4.440 1.00 81.06 197 SER A N 1
ATOM 1602 C CA . SER A 1 197 ? -9.616 18.551 -4.010 1.00 81.06 197 SER A CA 1
ATOM 1603 C C . SER A 1 197 ? -10.311 17.463 -3.182 1.00 81.06 197 SER A C 1
ATOM 1605 O O . SER A 1 197 ? -11.160 17.785 -2.354 1.00 81.06 197 SER A O 1
ATOM 1607 N N . HIS A 1 198 ? -9.937 16.191 -3.357 1.00 77.31 198 HIS A N 1
ATOM 1608 C CA . HIS A 1 198 ? -10.540 15.064 -2.637 1.00 77.31 198 HIS A CA 1
ATOM 1609 C C . HIS A 1 198 ? -9.803 14.689 -1.342 1.00 77.31 198 HIS A C 1
ATOM 1611 O O . HIS A 1 198 ? -10.346 13.946 -0.522 1.00 77.31 198 HIS A O 1
ATOM 1617 N N . CYS A 1 199 ? -8.595 15.216 -1.121 1.00 80.38 199 CYS A N 1
ATOM 1618 C CA . CYS A 1 199 ? -7.759 14.878 0.029 1.00 80.38 199 CYS A CA 1
ATOM 1619 C C . CYS A 1 199 ? -7.449 16.132 0.854 1.00 80.38 199 CYS A C 1
ATOM 1621 O O . CYS A 1 199 ? -6.349 16.673 0.802 1.00 80.38 199 CYS A O 1
ATOM 1623 N N . LEU A 1 200 ? -8.427 16.594 1.637 1.00 81.69 200 LEU A N 1
ATOM 1624 C CA . LEU A 1 200 ? -8.323 17.849 2.398 1.00 81.69 200 LEU A CA 1
ATOM 1625 C C . LEU A 1 200 ? -7.182 17.871 3.428 1.00 81.69 200 LEU A C 1
ATOM 1627 O O . LEU A 1 200 ? -6.720 18.947 3.793 1.00 81.69 200 LEU A O 1
ATOM 1631 N N . LEU A 1 201 ? -6.743 16.702 3.906 1.00 82.50 201 LEU A N 1
ATOM 1632 C CA . LEU A 1 201 ? -5.641 16.572 4.866 1.00 82.50 201 LEU A CA 1
ATOM 1633 C C . LEU A 1 201 ? -4.296 16.248 4.206 1.00 82.50 201 LEU A C 1
ATOM 1635 O O . LEU A 1 201 ? -3.334 15.959 4.910 1.00 82.50 201 LEU A O 1
ATOM 1639 N N . LEU A 1 202 ? -4.210 16.269 2.875 1.00 84.31 202 LEU A N 1
ATOM 1640 C CA . LEU A 1 202 ? -3.007 15.866 2.160 1.00 84.31 202 LEU A CA 1
ATOM 1641 C C . LEU A 1 202 ? -1.906 16.909 2.318 1.00 84.31 202 LEU A C 1
ATOM 1643 O O . LEU A 1 202 ? -1.845 17.906 1.607 1.00 84.31 202 LEU A O 1
ATOM 1647 N N . GLU A 1 203 ? -1.001 16.647 3.253 1.00 84.19 203 GLU A N 1
ATOM 1648 C CA . GLU A 1 203 ? 0.137 17.515 3.530 1.00 84.19 203 GLU A CA 1
ATOM 1649 C C . GLU A 1 203 ? 1.265 17.299 2.519 1.00 84.19 203 GLU A C 1
ATOM 1651 O O . GLU A 1 203 ? 2.039 18.210 2.224 1.00 84.19 20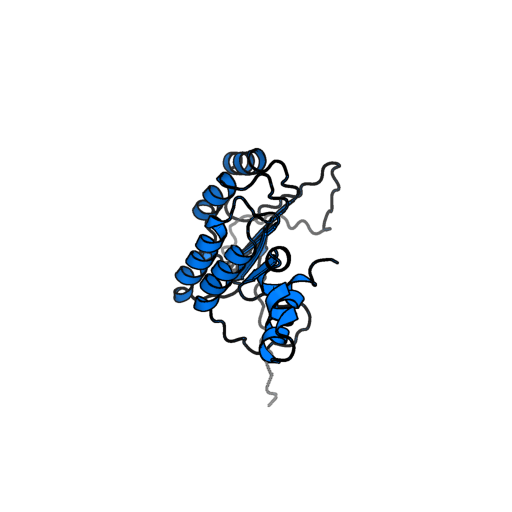3 GLU A O 1
ATOM 1656 N N . ARG A 1 204 ? 1.417 16.070 2.011 1.00 80.44 204 ARG A N 1
ATOM 1657 C CA . ARG A 1 204 ? 2.588 15.683 1.217 1.00 80.44 204 ARG A CA 1
ATOM 1658 C C . ARG A 1 204 ? 2.209 14.769 0.063 1.00 80.44 204 ARG A C 1
ATOM 1660 O O . ARG A 1 204 ? 1.712 13.665 0.273 1.00 80.44 204 ARG A O 1
ATOM 1667 N N . ILE A 1 205 ? 2.538 15.208 -1.147 1.00 80.81 205 ILE A N 1
ATOM 1668 C CA . ILE A 1 205 ? 2.551 14.377 -2.349 1.00 80.81 205 ILE A CA 1
ATOM 1669 C C . ILE A 1 205 ? 3.973 14.398 -2.874 1.00 80.81 205 ILE A C 1
ATOM 1671 O O . ILE A 1 205 ? 4.493 15.459 -3.202 1.00 80.81 205 ILE A O 1
ATOM 1675 N N . LEU A 1 206 ? 4.600 13.232 -2.953 1.00 80.62 206 LEU A N 1
ATOM 1676 C CA . LEU A 1 206 ? 5.938 13.102 -3.507 1.00 80.62 206 LEU A CA 1
ATOM 1677 C C . LEU A 1 206 ? 5.908 12.094 -4.646 1.00 80.62 206 LEU A C 1
ATOM 1679 O O . LEU A 1 206 ? 5.682 10.909 -4.401 1.00 80.62 206 LEU A O 1
ATOM 1683 N N . VAL A 1 207 ? 6.158 12.565 -5.865 1.00 77.12 207 VAL A N 1
ATOM 1684 C CA . VAL A 1 207 ? 6.294 11.718 -7.051 1.00 77.12 207 VAL A CA 1
ATOM 1685 C C . VAL A 1 207 ? 7.735 11.813 -7.536 1.00 77.12 207 VAL A C 1
ATOM 1687 O O . VAL A 1 207 ? 8.142 12.824 -8.090 1.00 77.12 207 VAL A O 1
ATOM 1690 N N . ILE A 1 208 ? 8.546 10.785 -7.296 1.00 75.69 208 ILE A N 1
ATOM 1691 C CA . ILE A 1 208 ? 9.948 10.797 -7.741 1.00 75.69 208 ILE A CA 1
ATOM 1692 C C . ILE A 1 208 ? 10.111 9.789 -8.870 1.00 75.69 208 ILE A C 1
ATOM 1694 O O . ILE A 1 208 ? 9.922 8.588 -8.663 1.00 75.69 208 ILE A O 1
ATOM 1698 N N . GLY A 1 209 ? 10.506 10.288 -10.041 1.00 68.06 209 GLY A N 1
ATOM 1699 C CA . GLY A 1 209 ? 11.128 9.478 -11.080 1.00 68.06 209 GLY A CA 1
ATOM 1700 C C . GLY A 1 209 ? 12.620 9.383 -10.782 1.00 68.06 209 GLY A C 1
ATOM 1701 O O . GLY A 1 209 ? 13.328 10.380 -10.851 1.00 68.06 209 GLY A O 1
ATOM 1702 N N . ILE A 1 210 ? 13.115 8.214 -10.380 1.00 61.81 210 ILE A N 1
ATOM 1703 C CA . ILE A 1 210 ? 14.542 8.058 -10.073 1.00 61.81 210 ILE A CA 1
ATOM 1704 C C . ILE A 1 210 ? 15.277 7.762 -11.373 1.00 61.81 210 ILE A C 1
ATOM 1706 O O . ILE A 1 210 ? 15.265 6.618 -11.816 1.00 61.81 210 ILE A O 1
ATOM 1710 N N . LEU A 1 211 ? 15.937 8.759 -11.962 1.00 58.69 211 LEU A N 1
ATOM 1711 C CA . LEU A 1 211 ? 16.911 8.544 -13.034 1.00 58.69 211 LEU A CA 1
ATOM 1712 C C . LEU A 1 211 ? 18.073 7.699 -12.496 1.00 58.69 211 LEU A C 1
ATOM 1714 O O . LEU A 1 211 ? 18.907 8.168 -11.721 1.00 58.69 211 LEU A O 1
ATOM 1718 N N . SER A 1 212 ? 18.109 6.424 -12.873 1.00 54.22 212 SER A N 1
ATOM 1719 C CA . SER A 1 212 ? 19.249 5.560 -12.588 1.00 54.22 212 SER A CA 1
ATOM 1720 C C . SER A 1 212 ? 20.356 5.914 -13.566 1.00 54.22 212 SER A C 1
ATOM 1722 O O . SER A 1 212 ? 20.235 5.625 -14.753 1.00 54.22 212 SER A O 1
ATOM 1724 N N . THR A 1 213 ? 21.430 6.535 -13.078 1.00 52.69 213 THR A N 1
ATOM 1725 C CA . THR A 1 213 ? 22.636 6.691 -13.890 1.00 52.69 213 THR A CA 1
ATOM 1726 C C . THR A 1 213 ? 23.176 5.299 -14.222 1.00 52.69 213 THR A C 1
ATOM 1728 O O . THR A 1 213 ? 23.252 4.445 -13.324 1.00 52.69 213 THR A O 1
ATOM 1731 N N . PRO A 1 214 ? 23.517 5.016 -15.492 1.00 55.00 214 PRO A N 1
ATOM 1732 C CA . PRO A 1 214 ? 24.101 3.737 -15.846 1.00 55.00 214 PRO A CA 1
ATOM 1733 C C . PRO A 1 214 ? 25.346 3.528 -14.985 1.00 55.00 214 PRO A C 1
ATOM 1735 O O . PRO A 1 214 ? 26.267 4.347 -14.958 1.00 55.00 214 PRO A O 1
ATOM 1738 N N . ARG A 1 215 ? 25.371 2.428 -14.222 1.00 54.66 215 ARG A N 1
ATOM 1739 C CA . ARG A 1 215 ? 26.599 1.992 -13.560 1.00 54.66 215 ARG A CA 1
ATOM 1740 C C . ARG A 1 215 ? 27.558 1.607 -14.674 1.00 54.66 215 ARG A C 1
ATOM 1742 O O . ARG A 1 215 ? 27.510 0.472 -15.139 1.00 54.66 215 ARG A O 1
ATOM 1749 N N . HIS A 1 216 ? 28.417 2.534 -15.089 1.00 57.72 216 HIS A N 1
ATOM 1750 C CA . HIS A 1 216 ? 29.596 2.194 -15.867 1.00 57.72 216 HIS A CA 1
ATOM 1751 C C . HIS A 1 216 ? 30.369 1.165 -15.050 1.00 57.72 216 HIS A C 1
ATOM 1753 O O . HIS A 1 216 ? 31.030 1.486 -14.060 1.00 57.72 216 HIS A O 1
ATOM 1759 N N . SER A 1 217 ? 30.225 -0.104 -15.418 1.00 53.12 217 SER A N 1
ATOM 1760 C CA . SER A 1 217 ? 31.116 -1.146 -14.959 1.00 53.12 217 SER A CA 1
ATOM 1761 C C . SER A 1 217 ? 32.499 -0.717 -15.420 1.00 53.12 217 SER A C 1
ATOM 1763 O O . SER A 1 217 ? 32.790 -0.796 -16.612 1.00 53.12 217 SER A O 1
ATOM 1765 N N . LEU A 1 218 ? 33.328 -0.209 -14.502 1.00 55.62 218 LEU A N 1
ATOM 1766 C CA . LEU A 1 218 ? 34.753 -0.055 -14.752 1.00 55.62 218 LEU A CA 1
ATOM 1767 C C . LEU A 1 218 ? 35.280 -1.457 -15.066 1.00 55.62 218 LEU A C 1
ATOM 1769 O O . LEU A 1 218 ? 35.592 -2.245 -14.171 1.00 55.62 218 LEU A O 1
ATOM 1773 N N . THR A 1 219 ? 35.340 -1.790 -16.349 1.00 58.41 219 THR A N 1
ATOM 1774 C CA . THR A 1 219 ? 36.100 -2.912 -16.868 1.00 58.41 219 THR A CA 1
ATOM 1775 C C . THR A 1 219 ? 37.549 -2.620 -16.509 1.00 58.41 219 THR A C 1
ATOM 1777 O O . THR A 1 219 ? 38.241 -1.864 -17.186 1.00 58.41 219 THR A O 1
ATOM 1780 N N . ARG A 1 220 ? 38.018 -3.181 -15.388 1.00 54.50 220 ARG A N 1
ATOM 1781 C CA . ARG A 1 220 ? 39.448 -3.260 -15.088 1.00 54.50 220 ARG A CA 1
ATOM 1782 C C . ARG A 1 220 ? 40.091 -4.048 -16.224 1.00 54.50 220 ARG A C 1
ATOM 1784 O O . ARG A 1 220 ? 40.077 -5.274 -16.219 1.00 54.50 220 ARG A O 1
ATOM 1791 N N . HIS A 1 221 ? 40.647 -3.345 -17.202 1.00 53.88 221 HIS A N 1
ATOM 1792 C CA . HIS A 1 221 ? 41.648 -3.909 -18.091 1.00 53.88 221 HIS A CA 1
ATOM 1793 C C . HIS A 1 221 ? 42.880 -4.243 -17.251 1.00 53.88 221 HIS A C 1
ATOM 1795 O O . HIS A 1 221 ? 43.731 -3.397 -16.982 1.00 53.88 221 HIS A O 1
ATOM 1801 N N . THR A 1 222 ? 42.972 -5.494 -16.809 1.00 59.12 222 THR A N 1
ATOM 1802 C CA . THR A 1 222 ? 44.242 -6.101 -16.423 1.00 59.12 222 THR A CA 1
ATOM 1803 C C . THR A 1 222 ? 45.112 -6.174 -17.673 1.00 59.12 222 THR A C 1
ATOM 1805 O O . THR A 1 222 ? 44.972 -7.089 -18.480 1.00 59.12 222 THR A O 1
ATOM 1808 N N . ARG A 1 223 ? 45.993 -5.183 -17.854 1.00 60.53 223 ARG A N 1
ATOM 1809 C CA . ARG A 1 223 ? 47.135 -5.301 -18.766 1.00 60.53 223 ARG A CA 1
ATOM 1810 C C . ARG A 1 223 ? 47.994 -6.466 -18.278 1.00 60.53 223 ARG A C 1
ATOM 1812 O O . ARG A 1 223 ? 48.639 -6.357 -17.238 1.00 60.53 223 ARG A O 1
ATOM 1819 N N . SER A 1 224 ? 47.998 -7.565 -19.023 1.00 60.69 224 SER A N 1
ATOM 1820 C CA . SER A 1 224 ? 49.066 -8.555 -18.942 1.00 60.69 224 SER A CA 1
ATOM 1821 C C . SER A 1 224 ? 50.322 -7.923 -19.538 1.00 60.69 224 SER A C 1
ATOM 1823 O O . SER A 1 224 ? 50.369 -7.655 -20.739 1.00 60.69 224 SER A O 1
ATOM 1825 N N . HIS A 1 225 ? 51.315 -7.643 -18.700 1.00 66.12 225 HIS A N 1
ATOM 1826 C CA . HIS A 1 225 ? 52.672 -7.425 -19.181 1.00 66.12 225 HIS A CA 1
ATOM 1827 C C . HIS A 1 225 ? 53.264 -8.787 -19.563 1.00 66.12 225 HIS A C 1
ATOM 1829 O O . HIS A 1 225 ? 53.243 -9.712 -18.749 1.00 66.12 225 HIS A O 1
ATOM 1835 N N . ILE A 1 226 ? 53.708 -8.886 -20.817 1.00 71.25 226 ILE A N 1
ATOM 1836 C CA . ILE A 1 226 ? 54.675 -9.876 -21.307 1.00 71.25 226 ILE A CA 1
ATOM 1837 C C . ILE A 1 226 ? 56.067 -9.336 -20.985 1.00 71.25 226 ILE A C 1
ATOM 1839 O O . ILE A 1 226 ? 56.239 -8.101 -21.129 1.00 71.25 226 ILE A O 1
#

Radius of gyration: 21.43 Å; chains: 1; bounding box: 66×50×62 Å

Foldseek 3Di:
DPPPVQVVLVVVLVVVVPPPPDPPVVVCCQQPLVSLQEDEDEDDPPPPDPPPDDPPPHDLQVLLVVLLVSLVSNPQAAHAYHYAYDDDDPVCLVSSVSSVVSVLVNQQRYQHYAAEDEPVNDDVVVVLVSLLPHHLNHAYYHYEYEDAPPPPPPPPVPDDDDDDPDDDPDPDDDPQDEDEDADDDDDDPVSVVSSCVRHVNHRYDYYDHHHDDPPPPPPPPPPDDD

Sequence (226 aa):
MRNTLCSQGRLFINRLWSSGECRLWREISLTTPHLWCSIQVGDMKAKGDGYSSLPYHRNLRRDSVTLRKWLRRSGNCPLSIGICYDACHDSELDVIKKTIEVAIVYIRRWKHFTLHLPRTLFSWNVLFPILAMASPVLESLHILSENTFSEEWDEDPRHFKPHHIMGDSASMIPTGHHNLLLESEPMTLEAFKLCISHCLLLERILVIGILSTPRHSLTRHTRSHI